Protein AF-A0A507DXI6-F1 (afdb_monomer_lite)

pLDDT: mean 90.63, std 10.25, range [34.53, 98.5]

Foldseek 3Di:
DQLLVVLLVLLVVLLVVCVVDPAFAADADPVVCPFKDKDDDPAKIWIDGPAETEIEGQVGAVLDQQHQFWFDFANFIARGNLLLQQQQLLLLLQVVLVSNLVSRQCRPQGSVNSNVSSVVRPNDDVVSCVVQSLLSLLVSLLRRCSRPVRNVSVLLSNPNYQYAHADLPAQEQGQNHHSPDPCNHPSVSRNHPNSSSVSSNLNNVVSVDNDRPDDSDDPVSVVSSSVSNPPSDND

Sequence (235 aa):
MSSKKELLELIQQFRTQVKSAALPEAFRVPATLGSNGFFSNTTGKLAYNNRVYCFTGPSSTRLDNWSSCTLRIGQSTFQSSEQVIFAACKAGLFQDEAALMEAVSTPEMSASQAKYLGRNVQNFVESVWKGNAGWMSDVAILIKCLQNVEVMEELVRTRGLMIGEASKRDLVWGIGVEASHAASLDPNKWRGKNWLGQSLVRVREFLLQEEAGLLITSEQNLDLFYSWFEGKQIQ

Radius of gyration: 17.6 Å; chains: 1; bounding box: 42×41×49 Å

Organism: NCBI:txid246404

Structure (mmCIF, N/CA/C/O backbone):
data_AF-A0A507DXI6-F1
#
_entry.id   AF-A0A507DXI6-F1
#
loop_
_atom_site.group_PDB
_atom_site.id
_atom_site.type_symbol
_atom_site.label_atom_id
_atom_site.label_alt_id
_atom_site.label_comp_id
_atom_site.label_asym_id
_atom_site.label_entity_id
_atom_site.label_seq_id
_atom_site.pdbx_PDB_ins_code
_atom_site.Cartn_x
_atom_site.Cartn_y
_atom_site.Cartn_z
_atom_site.occupancy
_atom_site.B_iso_or_equiv
_atom_site.auth_seq_id
_atom_site.auth_comp_id
_atom_site.auth_asym_id
_atom_site.auth_atom_id
_atom_site.pdbx_PDB_model_num
ATOM 1 N N . MET A 1 1 ? -10.911 21.708 11.236 1.00 50.19 1 MET A N 1
ATOM 2 C CA . MET A 1 1 ? -11.328 21.250 9.891 1.00 50.19 1 MET A CA 1
ATOM 3 C C . MET A 1 1 ? -11.516 19.747 9.967 1.00 50.19 1 MET A C 1
ATOM 5 O O . MET A 1 1 ? -10.705 19.127 10.638 1.00 50.19 1 MET A O 1
ATOM 9 N N . SER A 1 2 ? -12.567 19.174 9.365 1.00 68.62 2 SER A N 1
ATOM 10 C CA . SER A 1 2 ? -12.652 17.705 9.255 1.00 68.62 2 SER A CA 1
ATOM 11 C C . SER A 1 2 ? -11.488 17.209 8.398 1.00 68.62 2 SER A C 1
ATOM 13 O O . SER A 1 2 ? -11.130 17.853 7.408 1.00 68.62 2 SER A O 1
ATOM 15 N N . SER A 1 3 ? -10.900 16.081 8.777 1.00 70.94 3 SER A N 1
ATOM 16 C CA . SER A 1 3 ? -9.739 15.478 8.114 1.00 70.94 3 SER A CA 1
ATOM 17 C C . SER A 1 3 ? -10.008 15.096 6.655 1.00 70.94 3 SER A C 1
ATOM 19 O O . SER A 1 3 ? -9.087 15.079 5.842 1.00 70.94 3 SER A O 1
ATOM 21 N N . LYS A 1 4 ? -11.281 14.903 6.278 1.00 79.06 4 LYS A N 1
ATOM 22 C CA . LYS A 1 4 ? -11.699 14.766 4.874 1.00 79.06 4 LYS A CA 1
ATOM 23 C C . LYS A 1 4 ? -11.387 16.018 4.054 1.00 79.06 4 LYS A C 1
ATOM 25 O O . LYS A 1 4 ? -10.906 15.915 2.929 1.00 79.06 4 LYS A O 1
ATOM 30 N N . LYS A 1 5 ? -11.643 17.206 4.612 1.00 81.81 5 LYS A N 1
ATOM 31 C CA . LYS A 1 5 ? -11.382 18.481 3.928 1.00 81.81 5 LYS A CA 1
ATOM 32 C C . LYS A 1 5 ? -9.887 18.665 3.668 1.00 81.81 5 LYS A C 1
ATOM 34 O O . LYS A 1 5 ? -9.516 19.102 2.588 1.00 81.81 5 LYS A O 1
ATOM 39 N N . GLU A 1 6 ? -9.054 18.267 4.626 1.00 81.00 6 GLU A N 1
ATOM 40 C CA . GLU A 1 6 ? -7.595 18.320 4.505 1.00 81.00 6 GLU A CA 1
ATOM 41 C C . GLU A 1 6 ? -7.084 17.445 3.351 1.00 81.00 6 GLU A C 1
ATOM 43 O O . GLU A 1 6 ? -6.284 17.907 2.541 1.00 81.00 6 GLU A O 1
ATOM 48 N N . LEU A 1 7 ? -7.597 16.219 3.194 1.00 84.94 7 LEU A N 1
ATOM 49 C CA . LEU A 1 7 ? -7.240 15.376 2.047 1.00 84.94 7 LEU A CA 1
ATOM 50 C C . LEU A 1 7 ? -7.657 16.002 0.712 1.00 84.94 7 LEU A C 1
ATOM 52 O O . LEU A 1 7 ? -6.876 15.984 -0.237 1.00 84.94 7 LEU A O 1
ATOM 56 N N . LEU A 1 8 ? -8.862 16.570 0.626 1.00 84.69 8 LEU A N 1
ATOM 57 C CA . LEU A 1 8 ? -9.323 17.241 -0.594 1.00 84.69 8 LEU A CA 1
ATOM 58 C C . LEU A 1 8 ? -8.460 18.464 -0.935 1.00 84.69 8 LEU A C 1
ATOM 60 O O . LEU A 1 8 ? -8.124 18.672 -2.102 1.00 84.69 8 LEU A O 1
ATOM 64 N N . GLU A 1 9 ? -8.054 19.236 0.074 1.00 85.56 9 GLU A N 1
ATOM 65 C CA . GLU A 1 9 ? -7.128 20.358 -0.085 1.00 85.56 9 GLU A CA 1
ATOM 66 C C . GLU A 1 9 ? -5.747 19.881 -0.564 1.00 85.56 9 GLU A C 1
ATOM 68 O O . GLU A 1 9 ? -5.218 20.445 -1.522 1.00 85.56 9 GLU A O 1
ATOM 73 N N . LEU A 1 10 ? -5.198 18.802 0.010 1.00 84.75 10 LEU A N 1
ATOM 74 C CA . LEU A 1 10 ? -3.937 18.197 -0.441 1.00 84.75 10 LEU A CA 1
ATOM 75 C C . LEU A 1 10 ? -4.015 17.713 -1.897 1.00 84.75 10 LEU A C 1
ATOM 77 O O . LEU A 1 10 ? -3.102 17.967 -2.683 1.00 84.75 10 LEU A O 1
ATOM 81 N N . ILE A 1 11 ? -5.119 17.067 -2.292 1.00 86.06 11 ILE A N 1
ATOM 82 C CA . ILE A 1 11 ? -5.353 16.646 -3.684 1.00 86.06 11 ILE A CA 1
ATOM 83 C C . ILE A 1 11 ? -5.365 17.866 -4.615 1.00 86.06 11 ILE A C 1
ATOM 85 O O . ILE A 1 11 ? -4.753 17.841 -5.686 1.00 86.06 11 ILE A O 1
ATOM 89 N N . GLN A 1 12 ? -6.046 18.947 -4.227 1.00 83.00 12 GLN A N 1
ATOM 90 C CA . GLN A 1 12 ? -6.132 20.162 -5.036 1.00 83.00 12 GLN A CA 1
ATOM 91 C C . GLN A 1 12 ? -4.778 20.878 -5.158 1.00 83.00 12 GLN A C 1
ATOM 93 O O . GLN A 1 12 ? -4.410 21.314 -6.255 1.00 83.00 12 GLN A O 1
ATOM 98 N N . GLN A 1 13 ? -4.022 20.973 -4.061 1.00 82.38 13 GLN A N 1
ATOM 99 C CA . GLN A 1 13 ? -2.667 21.532 -4.047 1.00 82.38 13 GLN A CA 1
ATOM 100 C C . GLN A 1 13 ? -1.746 20.743 -4.978 1.00 82.38 13 GLN A C 1
ATOM 102 O O . GLN A 1 13 ? -1.102 21.328 -5.850 1.00 82.38 13 GLN A O 1
ATOM 107 N N . PHE A 1 14 ? -1.767 19.414 -4.870 1.00 80.56 14 PHE A N 1
ATOM 108 C CA . PHE A 1 14 ? -0.992 18.532 -5.733 1.00 80.56 14 PHE A CA 1
ATOM 109 C C . PHE A 1 14 ? -1.336 18.718 -7.216 1.00 80.56 14 PHE A C 1
ATOM 111 O O . PHE A 1 14 ? -0.450 18.920 -8.046 1.00 80.56 14 PHE A O 1
ATOM 118 N N . ARG A 1 15 ? -2.625 18.728 -7.570 1.00 78.81 15 ARG A N 1
ATOM 119 C CA . ARG A 1 15 ? -3.053 18.940 -8.964 1.00 78.81 15 ARG A CA 1
ATOM 120 C C . ARG A 1 15 ? -2.619 20.294 -9.510 1.00 78.81 15 ARG A C 1
ATOM 122 O O . ARG A 1 15 ? -2.257 20.395 -10.678 1.00 78.81 15 ARG A O 1
ATOM 129 N N . THR A 1 16 ? -2.637 21.329 -8.674 1.00 79.44 16 THR A N 1
ATOM 130 C CA . THR A 1 16 ? -2.141 22.659 -9.053 1.00 79.44 16 THR A CA 1
ATOM 131 C C . THR A 1 16 ? -0.641 22.613 -9.339 1.00 79.44 16 THR A C 1
ATOM 133 O O . THR A 1 16 ? -0.200 23.116 -10.371 1.00 79.44 16 THR A O 1
ATOM 136 N N . GLN A 1 17 ? 0.131 21.939 -8.482 1.00 76.50 17 GLN A N 1
ATOM 137 C CA . GLN A 1 17 ? 1.568 21.755 -8.666 1.00 76.50 17 GLN A CA 1
ATOM 138 C C . GLN A 1 17 ? 1.879 21.015 -9.974 1.00 76.50 17 GLN A C 1
ATOM 140 O O . GLN A 1 17 ? 2.664 21.518 -10.776 1.00 76.50 17 GLN A O 1
ATOM 145 N N . VAL A 1 18 ? 1.219 19.883 -10.239 1.00 70.12 18 VAL A N 1
ATOM 146 C CA . VAL A 1 18 ? 1.427 19.083 -11.461 1.00 70.12 18 VAL A CA 1
ATOM 147 C C . VAL A 1 18 ? 1.021 19.829 -12.734 1.00 70.12 18 VAL A C 1
ATOM 149 O O . VAL A 1 18 ? 1.673 19.673 -13.758 1.00 70.12 18 VAL A O 1
ATOM 152 N N . LYS A 1 19 ? -0.003 20.689 -12.697 1.00 72.12 19 LYS A N 1
ATOM 153 C CA . LYS A 1 19 ? -0.345 21.539 -13.856 1.00 72.12 19 LYS A CA 1
ATOM 154 C C . LYS A 1 19 ? 0.731 22.582 -14.167 1.00 72.12 19 LYS A C 1
ATOM 156 O O . LYS A 1 19 ? 0.846 23.017 -15.308 1.00 72.12 19 LYS A O 1
ATOM 161 N N . SER A 1 20 ? 1.498 22.995 -13.160 1.00 70.88 20 SER A N 1
ATOM 162 C CA . SER A 1 20 ? 2.538 24.023 -13.289 1.00 70.88 20 SER A CA 1
ATOM 163 C C . SER A 1 20 ? 3.955 23.470 -13.493 1.00 70.88 20 SER A C 1
ATOM 165 O O . SER A 1 20 ? 4.845 24.222 -13.885 1.00 70.88 20 SER A O 1
ATOM 167 N N . ALA A 1 21 ? 4.175 22.175 -13.244 1.00 73.81 21 ALA A N 1
ATOM 168 C CA . ALA A 1 21 ? 5.483 21.527 -13.280 1.00 73.81 21 ALA A CA 1
ATOM 169 C C . ALA A 1 21 ? 5.466 20.278 -14.172 1.00 73.81 21 ALA A C 1
ATOM 171 O O . ALA A 1 21 ? 4.485 19.543 -14.221 1.00 73.81 21 ALA A O 1
ATOM 172 N N . ALA A 1 22 ? 6.572 19.999 -14.865 1.00 79.25 22 ALA A N 1
ATOM 173 C CA . ALA A 1 22 ? 6.689 18.764 -15.633 1.00 79.25 22 ALA A CA 1
ATOM 174 C C . ALA A 1 22 ? 6.620 17.543 -14.700 1.00 79.25 22 ALA A C 1
ATOM 176 O O . ALA A 1 22 ? 7.290 17.503 -13.667 1.00 79.25 22 ALA A O 1
ATOM 177 N N . LEU A 1 23 ? 5.836 16.530 -15.084 1.00 82.75 23 LEU A N 1
ATOM 178 C CA . LEU A 1 23 ? 5.821 15.243 -14.388 1.00 82.75 23 LEU A CA 1
ATOM 179 C C . LEU A 1 23 ? 7.234 14.632 -14.352 1.00 82.75 23 LEU A C 1
ATOM 181 O O . LEU A 1 23 ? 7.970 14.760 -15.339 1.00 82.75 23 LEU A O 1
ATOM 185 N N . PRO A 1 24 ? 7.590 13.881 -13.291 1.00 85.56 24 PRO A N 1
ATOM 186 C CA . PRO A 1 24 ? 8.833 13.120 -13.245 1.00 85.56 24 PRO A CA 1
ATOM 187 C C . PRO A 1 24 ? 9.031 12.259 -14.497 1.00 85.56 24 PRO A C 1
ATOM 189 O O . PRO A 1 24 ? 8.072 11.720 -15.065 1.00 85.56 24 PRO A O 1
ATOM 192 N N . GLU A 1 25 ? 10.275 12.074 -14.936 1.00 88.19 25 GLU A N 1
ATOM 193 C CA . GLU A 1 25 ? 10.555 11.207 -16.081 1.00 88.19 25 GLU A CA 1
ATOM 194 C C . GLU A 1 25 ? 10.118 9.764 -15.789 1.00 88.19 25 GLU A C 1
ATOM 196 O O . GLU A 1 25 ? 10.417 9.216 -14.724 1.00 88.19 25 GLU A O 1
ATOM 201 N N . ALA A 1 26 ? 9.401 9.144 -16.734 1.00 88.69 26 ALA A N 1
ATOM 202 C CA . ALA A 1 26 ? 8.973 7.757 -16.604 1.00 88.69 26 ALA A CA 1
ATOM 203 C C . ALA A 1 26 ? 10.184 6.859 -16.364 1.00 88.69 26 ALA A C 1
ATOM 205 O O . ALA A 1 26 ? 11.245 7.045 -16.962 1.00 88.69 26 ALA A O 1
ATOM 206 N N . PHE A 1 27 ? 10.003 5.852 -15.521 1.00 87.56 27 PHE A N 1
ATOM 207 C CA . PHE A 1 27 ? 10.984 4.807 -15.344 1.00 87.56 27 PHE A CA 1
ATOM 208 C C . PHE A 1 27 ? 11.260 4.132 -16.691 1.00 87.56 27 PHE A C 1
ATOM 210 O O . PHE A 1 27 ? 10.343 3.711 -17.398 1.00 87.56 27 PHE A O 1
ATOM 217 N N . ARG A 1 28 ? 12.542 4.017 -17.030 1.00 82.69 28 ARG A N 1
ATOM 218 C CA . ARG A 1 28 ? 13.029 3.290 -18.200 1.00 82.69 28 ARG A CA 1
ATOM 219 C C . ARG A 1 28 ? 14.101 2.317 -17.747 1.00 82.69 28 ARG A C 1
ATOM 221 O O . ARG A 1 28 ? 14.942 2.662 -16.917 1.00 82.69 28 ARG A O 1
ATOM 228 N N . VAL A 1 29 ? 14.086 1.116 -18.316 1.00 80.19 29 VAL A N 1
ATOM 229 C CA . VAL A 1 29 ? 15.170 0.153 -18.118 1.00 80.19 29 VAL A CA 1
ATOM 230 C C . VAL A 1 29 ? 16.450 0.761 -18.706 1.00 80.19 29 VAL A C 1
ATOM 232 O O . VAL A 1 29 ? 16.430 1.164 -19.873 1.00 80.19 29 VAL A O 1
ATOM 235 N N . PRO A 1 30 ? 17.553 0.862 -17.938 1.00 78.25 30 PRO A N 1
ATOM 236 C CA . PRO A 1 30 ? 18.830 1.306 -18.480 1.00 78.25 30 PRO A CA 1
ATOM 237 C C . PRO A 1 30 ? 19.216 0.473 -19.702 1.00 78.25 30 PRO A C 1
ATOM 239 O O . PRO A 1 30 ? 19.159 -0.755 -19.649 1.00 78.25 30 PRO A O 1
ATOM 242 N N . ALA A 1 31 ? 19.656 1.121 -20.785 1.00 77.75 31 ALA A N 1
ATOM 243 C CA . ALA A 1 31 ? 20.031 0.427 -22.022 1.00 77.75 31 ALA A CA 1
ATOM 244 C C . ALA A 1 31 ? 21.102 -0.661 -21.793 1.00 77.75 31 ALA A C 1
ATOM 246 O O . ALA A 1 31 ? 21.127 -1.672 -22.490 1.00 77.75 31 ALA A O 1
ATOM 247 N N . THR A 1 32 ? 21.944 -0.485 -20.770 1.00 76.44 32 THR A N 1
ATOM 248 C CA . THR A 1 32 ? 22.977 -1.436 -20.337 1.00 76.44 32 THR A CA 1
ATOM 249 C C . THR A 1 32 ? 22.431 -2.749 -19.770 1.00 76.44 32 THR A C 1
ATOM 251 O O . THR A 1 32 ? 23.162 -3.733 -19.738 1.00 76.44 32 THR A O 1
ATOM 254 N N . LEU A 1 33 ? 21.169 -2.787 -19.333 1.00 71.00 33 LEU A N 1
ATOM 255 C CA . LEU A 1 33 ? 20.511 -3.977 -18.781 1.00 71.00 33 LEU A CA 1
ATOM 256 C C . LEU A 1 33 ? 19.645 -4.714 -19.821 1.00 71.00 33 LEU A C 1
ATOM 258 O O . LEU A 1 33 ? 19.042 -5.740 -19.518 1.00 71.00 33 LEU A O 1
ATOM 262 N N . GLY A 1 34 ? 19.581 -4.232 -21.067 1.00 78.44 34 GLY A N 1
ATOM 263 C CA . GLY A 1 34 ? 18.736 -4.830 -22.101 1.00 78.44 34 GLY A CA 1
ATOM 264 C C . GLY A 1 34 ? 17.243 -4.659 -21.794 1.00 78.44 34 GLY A C 1
ATOM 265 O O . GLY A 1 34 ? 16.784 -3.550 -21.535 1.00 78.44 34 GLY A O 1
ATOM 266 N N . SER A 1 35 ? 16.458 -5.743 -21.863 1.00 78.06 35 SER A N 1
ATOM 267 C CA . SER A 1 35 ? 14.994 -5.689 -21.696 1.00 78.06 35 SER A CA 1
ATOM 268 C C . SER A 1 35 ? 14.505 -5.847 -20.253 1.00 78.06 35 SER A C 1
ATOM 270 O O . SER A 1 35 ? 13.367 -5.476 -19.969 1.00 78.06 35 SER A O 1
ATOM 272 N N . ASN A 1 36 ? 15.332 -6.401 -19.361 1.00 83.62 36 ASN A N 1
ATOM 273 C CA . ASN A 1 36 ? 14.983 -6.709 -17.974 1.00 83.62 36 ASN A CA 1
ATOM 274 C C . ASN A 1 36 ? 16.089 -6.201 -17.045 1.00 83.62 36 ASN A C 1
ATOM 276 O O . ASN A 1 36 ? 17.265 -6.380 -17.335 1.00 83.62 36 ASN A O 1
ATOM 280 N N . GLY A 1 37 ? 15.728 -5.661 -15.888 1.00 82.06 37 GLY A N 1
ATOM 281 C CA . GLY A 1 37 ? 16.672 -5.357 -14.821 1.00 82.06 37 GLY A CA 1
ATOM 282 C C . GLY A 1 37 ? 16.270 -6.006 -13.506 1.00 82.06 37 GLY A C 1
ATOM 283 O O . GLY A 1 37 ? 15.100 -6.294 -13.250 1.00 82.06 37 GLY A O 1
ATOM 284 N N . PHE A 1 38 ? 17.272 -6.248 -12.671 1.00 85.56 38 PHE A N 1
ATOM 285 C CA . PHE A 1 38 ? 17.107 -6.760 -11.322 1.00 85.56 38 PHE A CA 1
ATOM 286 C C . PHE A 1 38 ? 18.126 -6.078 -10.412 1.00 85.56 38 PHE A C 1
ATOM 288 O O . PHE A 1 38 ? 19.304 -5.981 -10.751 1.00 85.56 38 PHE A O 1
ATOM 295 N N . PHE A 1 39 ? 17.667 -5.613 -9.258 1.00 82.06 39 PHE A N 1
ATOM 296 C CA . PHE A 1 39 ? 18.488 -5.039 -8.206 1.00 82.06 39 PHE A CA 1
ATOM 297 C C . PHE A 1 39 ? 18.146 -5.732 -6.890 1.00 82.06 39 PHE A C 1
ATOM 299 O O . PHE A 1 39 ? 16.981 -5.965 -6.579 1.00 82.06 39 PHE A O 1
ATOM 306 N N . SER A 1 40 ? 19.158 -6.061 -6.098 1.00 82.81 40 SER A N 1
ATOM 307 C CA . SER A 1 40 ? 18.974 -6.642 -4.771 1.00 82.81 40 SER A CA 1
ATOM 308 C C . SER A 1 40 ? 19.936 -5.977 -3.810 1.00 82.81 40 SER A C 1
ATOM 310 O O . SER A 1 40 ? 21.109 -5.798 -4.126 1.00 82.81 40 SER A O 1
ATOM 312 N N . ASN A 1 41 ? 19.445 -5.686 -2.616 1.00 75.00 41 ASN A N 1
ATOM 313 C CA . ASN A 1 41 ? 20.269 -5.429 -1.445 1.00 75.00 41 ASN A CA 1
ATOM 314 C C . ASN A 1 41 ? 19.914 -6.468 -0.368 1.00 75.00 41 ASN A C 1
ATOM 316 O O . ASN A 1 41 ? 19.147 -7.403 -0.619 1.00 75.00 41 ASN A O 1
ATOM 320 N N . THR A 1 42 ? 20.502 -6.350 0.819 1.00 71.12 42 THR A N 1
ATOM 321 C CA . THR A 1 42 ? 20.328 -7.328 1.904 1.00 71.12 42 THR A CA 1
ATOM 322 C C . THR A 1 42 ? 18.888 -7.406 2.421 1.00 71.12 42 THR A C 1
ATOM 324 O O . THR A 1 42 ? 18.505 -8.404 3.024 1.00 71.12 42 THR A O 1
ATOM 327 N N . THR A 1 43 ? 18.085 -6.366 2.198 1.00 67.12 43 THR A N 1
ATOM 328 C CA . THR A 1 43 ? 16.783 -6.165 2.848 1.00 67.12 43 THR A CA 1
ATOM 329 C C . THR A 1 43 ? 15.624 -5.985 1.863 1.00 67.12 43 THR A C 1
ATOM 331 O O . THR A 1 43 ? 14.482 -5.799 2.283 1.00 67.12 43 THR A O 1
ATOM 334 N N . GLY A 1 44 ? 15.879 -6.078 0.557 1.00 81.62 44 GLY A N 1
ATOM 335 C CA . GLY A 1 44 ? 14.860 -5.932 -0.470 1.00 81.62 44 GLY A CA 1
ATOM 336 C C . GLY A 1 44 ? 15.357 -6.201 -1.890 1.00 81.62 44 GLY A C 1
ATOM 337 O O . GLY A 1 44 ? 16.556 -6.280 -2.169 1.00 81.62 44 GLY A O 1
ATOM 338 N N . LYS A 1 45 ? 14.398 -6.374 -2.801 1.00 90.19 45 LYS A N 1
ATOM 339 C CA . LYS A 1 45 ? 14.641 -6.691 -4.213 1.00 90.19 45 LYS A CA 1
ATOM 340 C C . LYS A 1 45 ? 13.743 -5.853 -5.116 1.00 90.19 45 LYS A C 1
ATOM 342 O O . LYS A 1 45 ? 12.570 -5.687 -4.810 1.00 90.19 45 LYS A O 1
ATOM 347 N N . LEU A 1 46 ? 14.277 -5.397 -6.243 1.00 92.50 46 LEU A N 1
ATOM 348 C CA . LEU A 1 46 ? 13.542 -4.790 -7.349 1.00 92.50 46 LEU A CA 1
ATOM 349 C C . LEU A 1 46 ? 13.771 -5.615 -8.614 1.00 92.50 46 LEU A C 1
ATOM 351 O O . LEU A 1 46 ? 14.901 -5.985 -8.921 1.00 92.50 46 LEU A O 1
ATOM 355 N N . ALA A 1 47 ? 12.716 -5.873 -9.372 1.00 93.19 47 ALA A N 1
ATOM 356 C CA . ALA A 1 47 ? 12.785 -6.485 -10.691 1.00 93.19 47 ALA A CA 1
ATOM 357 C C . ALA A 1 47 ? 11.923 -5.664 -11.642 1.00 93.19 47 ALA A C 1
ATOM 359 O O . ALA A 1 47 ? 10.808 -5.301 -11.288 1.00 93.19 47 ALA A O 1
ATOM 360 N N . TYR A 1 48 ? 12.396 -5.370 -12.847 1.00 93.94 48 TYR A N 1
ATOM 361 C CA . TYR A 1 48 ? 11.629 -4.544 -13.774 1.00 93.94 48 TYR A CA 1
ATOM 362 C C . TYR A 1 48 ? 11.901 -4.874 -15.240 1.00 93.94 48 TYR A C 1
ATOM 364 O O . TYR A 1 48 ? 12.963 -5.373 -15.604 1.00 93.94 48 TYR A O 1
ATOM 372 N N . ASN A 1 49 ? 10.935 -4.563 -16.097 1.00 92.25 49 ASN A N 1
ATOM 373 C CA . ASN A 1 49 ? 11.085 -4.491 -17.548 1.00 92.25 49 ASN A CA 1
ATOM 374 C C . ASN A 1 49 ? 10.234 -3.328 -18.092 1.00 92.25 49 ASN A C 1
ATOM 376 O O . ASN A 1 49 ? 9.672 -2.546 -17.329 1.00 92.25 49 ASN A O 1
ATOM 380 N N . ASN A 1 50 ? 10.083 -3.229 -19.414 1.00 89.31 50 ASN A N 1
ATOM 381 C CA . ASN A 1 50 ? 9.282 -2.172 -20.052 1.00 89.31 50 ASN A CA 1
ATOM 382 C C . ASN A 1 50 ? 7.755 -2.280 -19.821 1.00 89.31 50 ASN A C 1
ATOM 384 O O . ASN A 1 50 ? 7.001 -1.506 -20.404 1.00 89.31 50 ASN A O 1
ATOM 388 N N . ARG A 1 51 ? 7.279 -3.260 -19.043 1.00 92.62 51 ARG A N 1
ATOM 389 C CA . ARG A 1 51 ? 5.852 -3.509 -18.755 1.00 92.62 51 ARG A CA 1
ATOM 390 C C . ARG A 1 51 ? 5.544 -3.677 -17.267 1.00 92.62 51 ARG A C 1
ATOM 392 O O . ARG A 1 51 ? 4.395 -3.500 -16.874 1.00 92.62 51 ARG A O 1
ATOM 399 N N . VAL A 1 52 ? 6.527 -4.058 -16.457 1.00 95.62 52 VAL A N 1
ATOM 400 C CA . VAL A 1 52 ? 6.353 -4.485 -15.067 1.00 95.62 52 VAL A CA 1
ATOM 401 C C . VAL A 1 52 ? 7.424 -3.854 -14.186 1.00 95.62 52 VAL A C 1
ATOM 403 O O . VAL A 1 52 ? 8.602 -3.866 -14.536 1.00 95.62 52 VAL A O 1
ATOM 406 N N . TYR A 1 53 ? 7.008 -3.361 -13.023 1.00 96.00 53 TYR A N 1
ATOM 407 C CA . TYR A 1 53 ? 7.852 -2.918 -11.920 1.00 96.00 53 TYR A CA 1
ATOM 408 C C . TYR A 1 53 ? 7.488 -3.725 -10.667 1.00 96.00 53 TYR A C 1
ATOM 410 O O . TYR A 1 53 ? 6.407 -3.573 -10.103 1.00 96.00 53 TYR A O 1
ATOM 418 N N . CYS A 1 54 ? 8.378 -4.611 -10.240 1.00 95.62 54 CYS A N 1
ATOM 419 C CA . CYS A 1 54 ? 8.192 -5.488 -9.094 1.00 95.62 54 CYS A CA 1
ATOM 420 C C . CYS A 1 54 ? 9.149 -5.122 -7.965 1.00 95.62 54 CYS A C 1
ATOM 422 O O . CYS A 1 54 ? 10.327 -4.852 -8.202 1.00 95.62 54 CYS A O 1
ATOM 424 N N . PHE A 1 55 ? 8.661 -5.192 -6.734 1.00 95.50 55 PHE A N 1
ATOM 425 C CA . PHE A 1 55 ? 9.454 -4.933 -5.538 1.00 95.50 55 PHE A CA 1
ATOM 426 C C . PHE A 1 55 ? 9.181 -5.966 -4.448 1.00 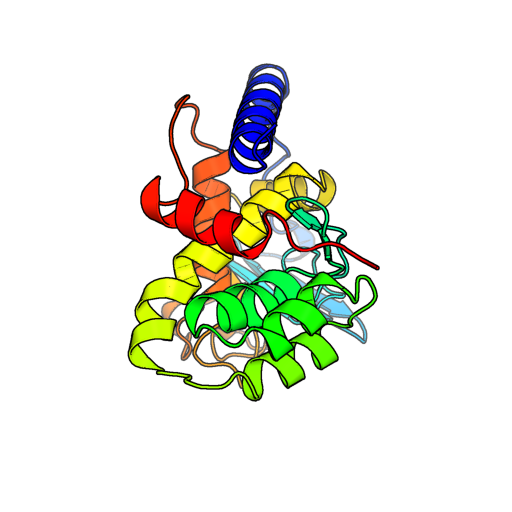95.50 55 PHE A C 1
ATOM 428 O O . PHE A 1 55 ? 8.162 -6.650 -4.468 1.00 95.50 55 PHE A O 1
ATOM 435 N N . THR A 1 56 ? 10.080 -6.107 -3.481 1.00 91.75 56 THR A N 1
ATOM 436 C CA . THR A 1 56 ? 9.835 -6.899 -2.271 1.00 91.75 56 THR A CA 1
ATOM 437 C C . THR A 1 56 ? 10.573 -6.282 -1.105 1.00 91.75 56 THR A C 1
ATOM 439 O O . THR A 1 56 ? 11.801 -6.159 -1.146 1.00 91.75 56 THR A O 1
ATOM 442 N N . GLY A 1 57 ? 9.829 -5.986 -0.046 1.00 88.25 57 GLY A N 1
ATOM 443 C CA . GLY A 1 57 ? 10.365 -5.522 1.218 1.00 88.25 57 GLY A CA 1
ATOM 444 C C . GLY A 1 57 ? 10.612 -4.009 1.250 1.00 88.25 57 GLY A C 1
ATOM 445 O O . GLY A 1 57 ? 10.966 -3.397 0.234 1.00 88.25 57 GLY A O 1
ATOM 446 N N . PRO A 1 58 ? 10.517 -3.405 2.445 1.00 88.94 58 PRO A N 1
ATOM 447 C CA . PRO A 1 58 ? 10.464 -1.954 2.626 1.00 88.94 58 PRO A CA 1
ATOM 448 C C . PRO A 1 58 ? 11.765 -1.209 2.307 1.00 88.94 58 PRO A C 1
ATOM 450 O O . PRO A 1 58 ? 11.770 0.011 2.192 1.00 88.94 58 PRO A O 1
ATOM 453 N N . SER A 1 59 ? 12.888 -1.917 2.168 1.00 87.06 59 SER A N 1
ATOM 454 C CA . SER A 1 59 ? 14.173 -1.315 1.787 1.00 87.06 59 SER A CA 1
ATOM 455 C C . SER A 1 59 ? 14.408 -1.254 0.280 1.00 87.06 59 SER A C 1
ATOM 457 O O . SER A 1 59 ? 15.422 -0.710 -0.152 1.00 87.06 59 SER A O 1
ATOM 459 N N . SER A 1 60 ? 13.529 -1.864 -0.518 1.00 86.06 60 SER A N 1
ATOM 460 C CA . SER A 1 60 ? 13.632 -1.832 -1.980 1.00 86.06 60 SER A CA 1
ATOM 461 C C . SER A 1 60 ? 12.929 -0.626 -2.594 1.00 86.06 60 SER A C 1
ATOM 463 O O . SER A 1 60 ? 13.340 -0.158 -3.647 1.00 86.06 60 SER A O 1
ATOM 465 N N . THR A 1 61 ? 11.888 -0.121 -1.934 1.00 92.25 61 THR A N 1
ATOM 466 C CA . THR A 1 61 ? 11.011 0.933 -2.442 1.00 92.25 61 THR A CA 1
ATOM 467 C C . THR A 1 61 ? 10.295 1.610 -1.280 1.00 92.25 61 THR A C 1
ATOM 469 O O . THR A 1 61 ? 10.084 0.992 -0.231 1.00 92.25 61 THR A O 1
ATOM 472 N N . ARG A 1 62 ? 9.845 2.854 -1.458 1.00 93.88 62 ARG A N 1
ATOM 473 C CA . ARG A 1 62 ? 8.897 3.456 -0.517 1.00 93.88 62 ARG A CA 1
ATOM 474 C C . ARG A 1 62 ? 7.449 3.074 -0.824 1.00 93.88 62 ARG A C 1
ATOM 476 O O . ARG A 1 62 ? 6.584 3.398 -0.020 1.00 93.88 62 ARG A O 1
ATOM 483 N N . LEU A 1 63 ? 7.161 2.379 -1.925 1.00 95.94 63 LEU A N 1
ATOM 484 C CA . LEU A 1 63 ? 5.806 1.956 -2.309 1.00 95.94 63 LEU A CA 1
ATOM 485 C C . LEU A 1 63 ? 5.267 0.782 -1.477 1.00 95.94 63 LEU A C 1
ATOM 487 O O . LEU A 1 63 ? 4.057 0.571 -1.431 1.00 95.94 63 LEU A O 1
ATOM 491 N N . ASP A 1 64 ? 6.139 0.040 -0.795 1.00 95.69 64 ASP A N 1
ATOM 492 C CA . ASP A 1 64 ? 5.744 -1.053 0.092 1.00 95.69 64 ASP A CA 1
ATOM 493 C C . ASP A 1 64 ? 4.976 -0.505 1.311 1.00 95.69 64 ASP A C 1
ATOM 495 O O . ASP A 1 64 ? 5.312 0.545 1.875 1.00 95.69 64 ASP A O 1
ATOM 499 N N . ASN A 1 65 ? 3.924 -1.210 1.733 1.00 95.25 65 ASN A N 1
ATOM 500 C CA . ASN A 1 65 ? 3.126 -0.822 2.896 1.00 95.25 65 ASN A CA 1
ATOM 501 C C . ASN A 1 65 ? 3.933 -0.837 4.195 1.00 95.25 65 ASN A C 1
ATOM 503 O O . ASN A 1 65 ? 3.582 -0.116 5.127 1.00 95.25 65 ASN A O 1
ATOM 507 N N . TRP A 1 66 ? 5.008 -1.624 4.248 1.00 95.38 66 TRP A N 1
ATOM 508 C CA . TRP A 1 66 ? 5.900 -1.730 5.398 1.00 95.38 66 TRP A CA 1
ATOM 509 C C . TRP A 1 66 ? 6.971 -0.638 5.432 1.00 95.38 66 TRP A C 1
ATOM 511 O O . TRP A 1 66 ? 7.690 -0.531 6.426 1.00 95.38 66 TRP A O 1
ATOM 521 N N . SER A 1 67 ? 7.123 0.155 4.365 1.00 94.69 67 SER A N 1
ATOM 522 C CA . SER A 1 67 ? 8.128 1.218 4.324 1.00 94.69 67 SER A CA 1
ATOM 523 C C . SER A 1 67 ? 7.789 2.307 5.330 1.00 94.69 67 SER A C 1
ATOM 525 O O . SER A 1 67 ? 6.654 2.789 5.366 1.00 94.69 67 SER A O 1
ATOM 527 N N . SER A 1 68 ? 8.792 2.710 6.117 1.00 93.94 68 SER A N 1
ATOM 528 C CA . SER A 1 68 ? 8.653 3.800 7.082 1.00 93.94 68 SER A CA 1
ATOM 529 C C . SER A 1 68 ? 8.412 5.111 6.338 1.00 93.94 68 SER A C 1
ATOM 531 O O . SER A 1 68 ? 9.278 5.600 5.608 1.00 93.94 68 SER A O 1
ATOM 533 N N . CYS A 1 69 ? 7.196 5.627 6.473 1.00 94.12 69 CYS A N 1
ATOM 534 C CA . CYS A 1 69 ? 6.724 6.888 5.921 1.00 94.12 69 CYS A CA 1
ATOM 535 C C . CYS A 1 69 ? 5.693 7.434 6.901 1.00 94.12 69 CYS A C 1
ATOM 537 O O . CYS A 1 69 ? 4.700 6.763 7.176 1.00 94.12 69 CYS A O 1
ATOM 539 N N . THR A 1 70 ? 5.917 8.638 7.415 1.00 95.38 70 THR A N 1
ATOM 540 C CA . THR A 1 70 ? 4.970 9.263 8.336 1.00 95.38 70 THR A CA 1
ATOM 541 C C . THR A 1 70 ? 3.662 9.559 7.604 1.00 95.38 70 THR A C 1
ATOM 543 O O . THR A 1 70 ? 3.673 10.206 6.554 1.00 95.38 70 THR A O 1
ATOM 546 N N . LEU A 1 71 ? 2.543 9.103 8.169 1.00 95.06 71 LEU A N 1
ATOM 547 C CA . LEU A 1 71 ? 1.196 9.495 7.758 1.00 95.06 71 LEU A CA 1
ATOM 548 C C . LEU A 1 71 ? 0.493 10.194 8.918 1.00 95.06 71 LEU A C 1
ATOM 550 O O . LEU A 1 71 ? 0.546 9.723 10.052 1.00 95.06 71 LEU A O 1
ATOM 554 N N . ARG A 1 72 ? -0.201 11.290 8.631 1.00 94.44 72 ARG A N 1
ATOM 555 C CA . ARG A 1 72 ? -1.074 11.997 9.573 1.00 94.44 72 ARG A CA 1
ATOM 556 C C . ARG A 1 72 ? -2.513 11.876 9.099 1.00 94.44 72 ARG A C 1
ATOM 558 O O . ARG A 1 72 ? -2.809 12.227 7.957 1.00 94.44 72 ARG A O 1
ATOM 565 N N . ILE A 1 73 ? -3.387 11.353 9.953 1.00 93.00 73 ILE A N 1
ATOM 566 C CA . ILE A 1 73 ? -4.811 11.155 9.656 1.00 93.00 73 ILE A CA 1
ATOM 567 C C . ILE A 1 73 ? -5.590 11.589 10.890 1.00 93.00 73 ILE A C 1
ATOM 569 O O . ILE A 1 73 ? -5.488 10.967 11.946 1.00 93.00 73 ILE A O 1
ATOM 573 N N . GLY A 1 74 ? -6.327 12.695 10.780 1.00 88.44 74 GLY A N 1
ATOM 574 C CA . GLY A 1 74 ? -6.878 13.338 11.969 1.00 88.44 74 GLY A CA 1
ATOM 575 C C . GLY A 1 74 ? -5.776 13.798 12.907 1.00 88.44 74 GLY A C 1
ATOM 576 O O . GLY A 1 74 ? -4.831 14.462 12.489 1.00 88.44 74 GLY A O 1
ATOM 577 N N . GLN A 1 75 ? -5.912 13.460 14.184 1.00 88.75 75 GLN A N 1
ATOM 578 C CA . GLN A 1 75 ? -4.909 13.783 15.202 1.00 88.75 75 GLN A CA 1
ATOM 579 C C . GLN A 1 75 ? -3.857 12.678 15.361 1.00 88.75 75 GLN A C 1
ATOM 581 O O . GLN A 1 75 ? -2.863 12.863 16.062 1.00 88.75 75 GLN A O 1
ATOM 586 N N . SER A 1 76 ? -4.050 11.543 14.692 1.00 93.19 76 SER A N 1
ATOM 587 C CA . SER A 1 76 ? -3.191 10.372 14.806 1.00 93.19 76 SER A CA 1
ATOM 588 C C . SER A 1 76 ? -2.037 10.434 13.812 1.00 93.19 76 SER A C 1
ATOM 590 O O . SER A 1 76 ? -2.171 10.908 12.679 1.00 93.19 76 SER A O 1
ATOM 592 N N . THR A 1 77 ? -0.883 9.936 14.246 1.00 95.94 77 THR A N 1
ATOM 593 C CA . THR A 1 77 ? 0.312 9.789 13.413 1.00 95.94 77 THR A CA 1
ATOM 594 C C . THR A 1 77 ? 0.663 8.311 13.317 1.00 95.94 77 THR A C 1
ATOM 596 O O . THR A 1 77 ? 0.629 7.612 14.320 1.00 95.94 77 THR A O 1
ATOM 599 N N . PHE A 1 78 ? 1.019 7.855 12.121 1.00 97.06 78 PHE A N 1
ATOM 600 C CA . PHE A 1 78 ? 1.377 6.472 11.811 1.00 97.06 78 PHE A CA 1
ATOM 601 C C . PHE A 1 78 ? 2.737 6.435 11.118 1.00 97.06 78 PHE A C 1
ATOM 603 O O . PHE A 1 78 ? 3.106 7.388 10.429 1.00 97.06 78 PHE A O 1
ATOM 610 N N . GLN A 1 79 ? 3.463 5.324 11.243 1.00 96.06 79 GLN A N 1
ATOM 611 C CA . GLN A 1 79 ? 4.788 5.158 10.621 1.00 96.06 79 GLN A CA 1
ATOM 612 C C . GLN A 1 79 ? 4.763 4.356 9.322 1.00 96.06 79 GLN A C 1
ATOM 614 O O . GLN A 1 79 ? 5.779 4.269 8.634 1.00 96.06 79 GLN A O 1
ATOM 619 N N . SER A 1 80 ? 3.635 3.733 8.985 1.00 97.69 80 SER A N 1
ATOM 620 C CA . SER A 1 80 ? 3.516 2.908 7.786 1.00 97.69 80 SER A CA 1
ATOM 621 C C . SER A 1 80 ? 2.067 2.784 7.321 1.00 97.69 80 SER A C 1
ATOM 623 O O . SER A 1 80 ? 1.129 2.877 8.116 1.00 97.69 80 SER A O 1
ATOM 625 N N . SER A 1 81 ? 1.872 2.506 6.030 1.00 97.56 81 SER A N 1
ATOM 626 C CA . SER A 1 81 ? 0.544 2.156 5.512 1.00 97.56 81 SER A CA 1
ATOM 627 C C . SER A 1 81 ? 0.044 0.829 6.088 1.00 97.56 81 SER A C 1
ATOM 629 O O . SER A 1 81 ? -1.163 0.655 6.206 1.00 97.56 81 SER A O 1
ATOM 631 N N . GLU A 1 82 ? 0.934 -0.088 6.497 1.00 97.56 82 GLU A N 1
ATOM 632 C CA . GLU A 1 82 ? 0.543 -1.326 7.187 1.00 97.56 82 GLU A CA 1
ATOM 633 C C . GLU A 1 82 ? -0.211 -1.020 8.494 1.00 97.56 82 GLU A C 1
ATOM 635 O O . GLU A 1 82 ? -1.261 -1.611 8.742 1.00 97.56 82 GLU A O 1
ATOM 640 N N . GLN A 1 83 ? 0.264 -0.052 9.287 1.00 98.31 83 GLN A N 1
ATOM 641 C CA . GLN A 1 83 ? -0.406 0.398 10.515 1.00 98.31 83 GLN A CA 1
ATOM 642 C C . GLN A 1 83 ? -1.784 1.003 10.235 1.00 98.31 83 GLN A C 1
ATOM 644 O O . GLN A 1 83 ? -2.757 0.660 10.906 1.00 98.31 83 GLN A O 1
ATOM 649 N N . VAL A 1 84 ? -1.894 1.840 9.202 1.00 98.19 84 VAL A N 1
ATOM 650 C CA . VAL A 1 84 ? -3.178 2.435 8.810 1.00 98.19 84 VAL A CA 1
ATOM 651 C C . VAL A 1 84 ? -4.154 1.360 8.330 1.00 98.19 84 VAL A C 1
ATOM 653 O O . VAL A 1 84 ? -5.265 1.278 8.840 1.00 98.19 84 VAL A O 1
ATOM 656 N N . ILE A 1 85 ? -3.759 0.522 7.369 1.00 97.44 85 ILE A N 1
ATOM 657 C CA . ILE A 1 85 ? -4.665 -0.407 6.679 1.00 97.44 85 ILE A CA 1
ATOM 658 C C . ILE A 1 85 ? -4.976 -1.625 7.551 1.00 97.44 85 ILE A C 1
ATOM 660 O O . ILE A 1 85 ? -6.140 -1.959 7.764 1.00 97.44 85 ILE A O 1
ATOM 664 N N . PHE A 1 86 ? -3.942 -2.326 8.023 1.00 97.12 86 PHE A N 1
ATOM 665 C CA . PHE A 1 86 ? -4.104 -3.644 8.635 1.00 97.12 86 PHE A CA 1
ATOM 666 C C . PHE A 1 86 ? -4.389 -3.591 10.128 1.00 97.12 86 PHE A C 1
ATOM 668 O O . PHE A 1 86 ? -4.981 -4.548 10.617 1.00 97.12 86 PHE A O 1
ATOM 675 N N . ALA A 1 87 ? -4.015 -2.516 10.825 1.00 97.56 87 ALA A N 1
ATOM 676 C CA . ALA A 1 87 ? -4.379 -2.321 12.223 1.00 97.56 87 ALA A CA 1
ATOM 677 C C . ALA A 1 87 ? -5.581 -1.377 12.348 1.00 97.56 87 ALA A C 1
ATOM 679 O O . ALA A 1 87 ? -6.687 -1.853 12.584 1.00 97.56 87 ALA A O 1
ATOM 680 N N . ALA A 1 88 ? -5.404 -0.073 12.113 1.00 98.12 88 ALA A N 1
ATOM 681 C CA . ALA A 1 88 ? -6.429 0.923 12.431 1.00 98.12 88 ALA A CA 1
ATOM 682 C C . ALA A 1 88 ? -7.720 0.754 11.609 1.00 98.12 88 ALA A C 1
ATOM 684 O O . ALA A 1 88 ? -8.789 0.547 12.175 1.00 98.12 88 ALA A O 1
ATOM 685 N N . CYS A 1 89 ? -7.640 0.765 10.276 1.00 98.06 89 CYS A N 1
ATOM 686 C CA . CYS A 1 89 ? -8.823 0.643 9.416 1.00 98.06 89 CYS A CA 1
ATOM 687 C C . CYS A 1 89 ? -9.525 -0.704 9.597 1.00 98.06 89 CYS A C 1
ATOM 689 O O . CYS A 1 89 ? -10.750 -0.785 9.600 1.00 98.06 89 CYS A O 1
ATOM 691 N N . LYS A 1 90 ? -8.748 -1.778 9.768 1.00 98.50 90 LYS A N 1
ATOM 692 C CA . LYS A 1 90 ? -9.297 -3.105 10.030 1.00 98.50 90 LYS A CA 1
ATOM 693 C C . LYS A 1 90 ? -10.039 -3.152 11.366 1.00 98.50 90 LYS A C 1
ATOM 695 O O . LYS A 1 90 ? -11.158 -3.651 11.400 1.00 98.50 90 LYS A O 1
ATOM 700 N N . ALA A 1 91 ? -9.444 -2.624 12.432 1.00 98.50 91 ALA A N 1
ATOM 701 C CA . ALA A 1 91 ? -10.077 -2.541 13.742 1.00 98.50 91 ALA A CA 1
ATOM 702 C C . ALA A 1 91 ? -11.347 -1.676 13.704 1.00 98.50 91 ALA A C 1
ATOM 704 O O . ALA A 1 91 ? -12.392 -2.113 14.179 1.00 98.50 91 ALA A O 1
ATOM 705 N N . GLY A 1 92 ? -11.297 -0.516 13.040 1.00 98.00 92 GLY A N 1
ATOM 706 C CA . GLY A 1 92 ? -12.461 0.349 12.833 1.00 98.00 92 GLY A CA 1
ATOM 707 C C . GLY A 1 92 ? -13.591 -0.334 12.057 1.00 98.00 92 GLY A C 1
ATOM 708 O O . GLY A 1 92 ? -14.748 -0.273 12.468 1.00 98.00 92 GLY A O 1
ATOM 709 N N . LEU A 1 93 ? -13.269 -1.060 10.980 1.00 98.38 93 LEU A N 1
ATOM 710 C CA . LEU A 1 93 ? -14.258 -1.793 10.181 1.00 98.38 93 LEU A CA 1
ATOM 711 C C . LEU A 1 93 ? -14.987 -2.879 10.987 1.00 98.38 93 LEU A C 1
ATOM 713 O O . LEU A 1 93 ? -16.175 -3.111 10.764 1.00 98.38 93 LEU A O 1
ATOM 717 N N . PHE A 1 94 ? -14.286 -3.545 11.907 1.00 98.44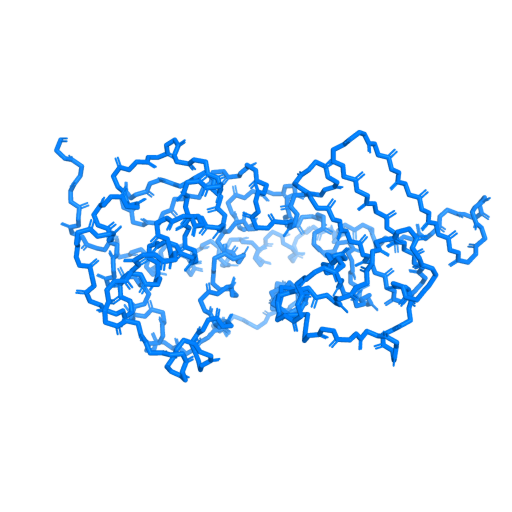 94 PHE A N 1
ATOM 718 C CA . PHE A 1 94 ? -14.842 -4.617 12.740 1.00 98.44 94 PHE A CA 1
ATOM 719 C C . PHE A 1 94 ? -15.243 -4.165 14.152 1.00 98.44 94 PHE A C 1
ATOM 721 O O . PHE A 1 94 ? -15.577 -5.003 14.991 1.00 98.44 94 PHE A O 1
ATOM 728 N N . GLN A 1 95 ? -15.270 -2.849 14.392 1.00 97.44 95 GLN A N 1
ATOM 729 C CA . GLN A 1 95 ? -15.673 -2.235 15.663 1.00 97.44 95 GLN A CA 1
ATOM 730 C C . GLN A 1 95 ? -14.868 -2.766 16.866 1.00 97.44 95 GLN A C 1
ATOM 732 O O . GLN A 1 95 ? -15.382 -2.892 17.976 1.00 97.44 95 GLN A O 1
ATOM 737 N N . ASP A 1 96 ? -13.594 -3.097 16.643 1.00 98.19 96 ASP A N 1
ATOM 738 C CA . ASP A 1 96 ? -12.647 -3.452 17.697 1.00 98.19 96 ASP A CA 1
ATOM 739 C C . ASP A 1 96 ? -11.993 -2.175 18.235 1.00 98.19 96 ASP A C 1
ATOM 741 O O . ASP A 1 96 ? -10.925 -1.748 17.795 1.00 98.19 96 ASP A O 1
ATOM 745 N N . GLU A 1 97 ? -12.684 -1.528 19.170 1.00 96.31 97 GLU A N 1
ATOM 746 C CA . GLU A 1 97 ? -12.264 -0.245 19.742 1.00 96.31 97 GLU A CA 1
ATOM 747 C C . GLU A 1 97 ? -10.917 -0.319 20.469 1.00 96.31 97 GLU A C 1
ATOM 749 O O . GLU A 1 97 ? -10.158 0.648 20.447 1.00 96.31 97 GLU A O 1
ATOM 754 N N . ALA A 1 98 ? -10.593 -1.462 21.081 1.00 97.12 98 ALA A N 1
ATOM 755 C CA . ALA A 1 98 ? -9.325 -1.644 21.779 1.00 97.12 98 ALA A CA 1
ATOM 756 C C . ALA A 1 98 ? -8.157 -1.687 20.784 1.00 97.12 98 ALA A C 1
ATOM 758 O O . ALA A 1 98 ? -7.195 -0.932 20.935 1.00 97.12 98 ALA A O 1
ATOM 759 N N . ALA A 1 99 ? -8.270 -2.503 19.729 1.00 98.06 99 ALA A N 1
ATOM 760 C CA . ALA A 1 99 ? -7.246 -2.568 18.689 1.00 98.06 99 ALA A CA 1
ATOM 761 C C . ALA A 1 99 ? -7.143 -1.257 17.895 1.00 98.06 99 ALA A C 1
ATOM 763 O O . ALA A 1 99 ? -6.046 -0.850 17.513 1.00 98.06 99 ALA A O 1
ATOM 764 N N . LEU A 1 100 ? -8.268 -0.571 17.661 1.00 97.69 100 LEU A N 1
ATOM 765 C CA . LEU A 1 100 ? -8.262 0.741 17.021 1.00 97.69 100 LEU A CA 1
ATOM 766 C C . LEU A 1 100 ? -7.504 1.749 17.889 1.00 97.69 100 LEU A C 1
ATOM 768 O O . LEU A 1 100 ? -6.615 2.423 17.376 1.00 97.69 100 LEU A O 1
ATOM 772 N N . MET A 1 101 ? -7.804 1.813 19.191 1.00 96.75 101 MET A N 1
ATOM 773 C CA . MET A 1 101 ? -7.134 2.711 20.136 1.00 96.75 101 MET A CA 1
ATOM 774 C C . MET A 1 101 ? -5.625 2.447 20.210 1.00 96.75 101 MET A C 1
ATOM 776 O O . MET A 1 101 ? -4.841 3.390 20.145 1.00 96.75 101 MET A O 1
ATOM 780 N N . GLU A 1 102 ? -5.207 1.182 20.276 1.00 97.62 102 GLU A N 1
ATOM 781 C CA . GLU A 1 102 ? -3.788 0.808 20.234 1.00 97.62 102 GLU A CA 1
ATOM 782 C C . GLU A 1 102 ? -3.127 1.269 18.925 1.00 97.62 102 GLU A C 1
ATOM 784 O O . GLU A 1 102 ? -2.071 1.898 18.934 1.00 97.62 102 GLU A O 1
ATOM 789 N N . ALA A 1 103 ? -3.774 1.032 17.781 1.00 97.38 103 ALA A N 1
ATOM 790 C CA . ALA A 1 103 ? -3.223 1.413 16.486 1.00 97.38 103 ALA A CA 1
ATOM 791 C C . ALA A 1 103 ? -3.058 2.933 16.319 1.00 97.38 103 ALA A C 1
ATOM 793 O O . ALA A 1 103 ? -2.081 3.358 15.699 1.00 97.38 103 ALA A O 1
ATOM 794 N N . VAL A 1 104 ? -3.993 3.744 16.832 1.00 96.31 104 VAL A N 1
ATOM 795 C CA . VAL A 1 104 ? -3.980 5.213 16.672 1.00 96.31 104 VAL A CA 1
ATOM 796 C C . VAL A 1 104 ? -3.128 5.946 17.710 1.00 96.31 104 VAL A C 1
ATOM 798 O O . VAL A 1 104 ? -2.668 7.053 17.426 1.00 96.31 104 VAL A O 1
ATOM 801 N N . SER A 1 105 ? -2.912 5.346 18.885 1.00 96.12 105 SER A N 1
ATOM 802 C CA . SER A 1 105 ? -2.169 5.947 20.004 1.00 96.12 105 SER A CA 1
ATOM 803 C C . SER A 1 105 ? -0.714 5.483 20.104 1.00 96.12 105 SER A C 1
ATOM 805 O O . SER A 1 105 ? -0.006 5.903 21.016 1.00 96.12 105 SER A O 1
ATOM 807 N N . THR A 1 106 ? -0.235 4.653 19.174 1.00 96.75 106 THR A N 1
ATOM 808 C CA . THR A 1 106 ? 1.166 4.197 19.120 1.00 96.75 106 THR A CA 1
ATOM 809 C C . THR A 1 106 ? 1.827 4.648 17.815 1.00 96.75 106 THR A C 1
ATOM 811 O O . THR A 1 106 ? 1.940 3.858 16.871 1.00 96.75 106 THR A O 1
ATOM 814 N N . PRO A 1 107 ? 2.264 5.917 17.707 1.00 95.00 107 PRO A N 1
ATOM 815 C CA . PRO A 1 107 ? 2.881 6.428 16.490 1.00 95.00 107 PRO A CA 1
ATOM 816 C C . PRO A 1 107 ? 4.062 5.586 16.018 1.00 95.00 107 PRO A C 1
ATOM 818 O O . PRO A 1 107 ? 4.185 5.330 14.833 1.00 95.00 107 PRO A O 1
ATOM 821 N N . GLU A 1 108 ? 4.901 5.104 16.925 1.00 95.56 108 GLU A N 1
ATOM 822 C CA . GLU A 1 108 ? 6.112 4.321 16.669 1.00 95.56 108 GLU A CA 1
ATOM 823 C C . GLU A 1 108 ? 5.877 2.835 16.339 1.00 95.56 108 GLU A C 1
ATOM 825 O O . GLU A 1 108 ? 6.841 2.074 16.224 1.00 95.56 108 GLU A O 1
ATOM 830 N N . MET A 1 109 ? 4.622 2.401 16.170 1.00 97.19 109 MET A N 1
ATOM 831 C CA . MET A 1 109 ? 4.294 1.003 15.886 1.00 97.19 109 MET A CA 1
ATOM 832 C C . MET A 1 109 ? 4.956 0.534 14.582 1.00 97.19 109 MET A C 1
ATOM 834 O O . MET A 1 109 ? 4.682 1.028 13.485 1.00 97.19 109 MET A O 1
ATOM 838 N N . SER A 1 110 ? 5.812 -0.481 14.688 1.00 96.94 110 SER A N 1
ATOM 839 C CA . SER A 1 110 ? 6.443 -1.093 13.518 1.00 96.94 110 SER A CA 1
ATOM 840 C C . SER A 1 110 ? 5.420 -1.827 12.643 1.00 96.94 110 SER A C 1
ATOM 842 O O . SER A 1 110 ? 4.401 -2.325 13.123 1.00 96.94 110 SER A O 1
ATOM 844 N N . ALA A 1 111 ? 5.716 -1.981 11.349 1.00 96.19 111 ALA A N 1
ATOM 845 C CA . ALA A 1 111 ? 4.837 -2.703 10.424 1.00 96.19 111 ALA A CA 1
ATOM 846 C C . ALA A 1 111 ? 4.565 -4.160 10.861 1.00 96.19 111 ALA A C 1
ATOM 848 O O . ALA A 1 111 ? 3.471 -4.684 10.655 1.00 96.19 111 ALA A O 1
ATOM 849 N N . SER A 1 112 ? 5.526 -4.819 11.519 1.00 96.56 112 SER A N 1
ATOM 850 C CA . SER A 1 112 ? 5.329 -6.168 12.062 1.00 96.56 112 SER A CA 1
ATOM 851 C C . SER A 1 112 ? 4.362 -6.183 13.252 1.00 96.56 112 SER A C 1
ATOM 853 O O . SER A 1 112 ? 3.505 -7.067 13.306 1.00 96.56 112 SER A O 1
ATOM 855 N N . GLN A 1 113 ? 4.452 -5.206 14.164 1.00 98.19 113 GLN A N 1
ATOM 856 C CA . GLN A 1 113 ? 3.494 -5.027 15.264 1.00 98.19 113 GLN A CA 1
ATOM 857 C C . GLN A 1 113 ? 2.097 -4.704 14.731 1.00 98.19 113 GLN A C 1
ATOM 859 O O . GLN A 1 113 ? 1.140 -5.372 15.107 1.00 98.19 113 GLN A O 1
ATOM 864 N N . ALA A 1 114 ? 1.988 -3.778 13.775 1.00 98.00 114 ALA A N 1
ATOM 865 C CA . ALA A 1 114 ? 0.730 -3.454 13.106 1.00 98.00 114 ALA A CA 1
ATOM 866 C C . ALA A 1 114 ? 0.076 -4.686 12.473 1.00 98.00 114 ALA A C 1
ATOM 868 O O . ALA A 1 114 ? -1.115 -4.940 12.647 1.00 98.00 114 ALA A O 1
ATOM 869 N N . LYS A 1 115 ? 0.864 -5.503 11.770 1.00 96.19 115 LYS A N 1
ATOM 870 C CA . LYS A 1 115 ? 0.360 -6.740 11.176 1.00 96.19 115 LYS A CA 1
ATOM 871 C C . LYS A 1 115 ? -0.063 -7.764 12.220 1.00 96.19 115 LYS A C 1
ATOM 873 O O . LYS A 1 115 ? -1.026 -8.497 11.993 1.00 96.19 115 LYS A O 1
ATOM 878 N N . TYR A 1 116 ? 0.659 -7.850 13.336 1.00 98.12 116 TYR A N 1
ATOM 879 C CA . TYR A 1 116 ? 0.285 -8.710 14.452 1.00 98.12 116 TYR A CA 1
ATOM 880 C C . TYR A 1 116 ? -1.044 -8.262 15.065 1.00 98.12 116 TYR A C 1
ATOM 882 O O . TYR A 1 116 ? -1.961 -9.076 15.155 1.00 98.12 116 TYR A O 1
ATOM 890 N N . LEU A 1 117 ? -1.191 -6.977 15.389 1.00 98.50 117 LEU A N 1
ATOM 891 C CA . LEU A 1 117 ? -2.437 -6.401 15.892 1.00 98.50 117 LEU A CA 1
ATOM 892 C C . LEU A 1 117 ? -3.592 -6.662 14.914 1.00 98.50 117 LEU A C 1
ATOM 894 O O . LEU A 1 117 ? -4.607 -7.249 15.276 1.00 98.50 117 LEU A O 1
ATOM 898 N N . GLY A 1 118 ? -3.371 -6.388 13.628 1.00 97.69 118 GLY A N 1
ATOM 899 C CA . GLY A 1 118 ? -4.328 -6.644 12.555 1.00 97.69 118 GLY A CA 1
ATOM 900 C C . GLY A 1 118 ? -4.775 -8.100 12.402 1.00 97.69 118 GLY A C 1
ATOM 901 O O . GLY A 1 118 ? -5.883 -8.371 11.931 1.00 97.69 118 GLY A O 1
ATOM 902 N N . ARG A 1 119 ? -3.941 -9.075 12.776 1.00 97.31 119 ARG A N 1
ATOM 903 C CA . ARG A 1 119 ? -4.319 -10.501 12.781 1.00 97.31 119 ARG A CA 1
ATOM 904 C C . ARG A 1 119 ? -5.211 -10.878 13.960 1.00 97.31 119 ARG A C 1
ATOM 906 O O . ARG A 1 119 ? -5.913 -11.876 13.846 1.00 97.31 119 ARG A O 1
ATOM 913 N N . ASN A 1 120 ? -5.185 -10.094 15.034 1.00 98.19 120 ASN A N 1
ATOM 914 C CA . ASN A 1 120 ? -5.909 -10.349 16.278 1.00 98.19 120 ASN A CA 1
ATOM 915 C C . ASN A 1 120 ? -7.144 -9.449 16.464 1.00 98.19 120 ASN A C 1
ATOM 917 O O . ASN A 1 120 ? -7.783 -9.519 17.512 1.00 98.19 120 ASN A O 1
ATOM 921 N N . VAL A 1 121 ? -7.493 -8.641 15.454 1.00 98.50 121 VAL A N 1
ATOM 922 C CA . VAL A 1 121 ? -8.725 -7.836 15.437 1.00 98.50 121 VAL A CA 1
ATOM 923 C C . VAL A 1 121 ? -9.949 -8.729 15.655 1.00 98.50 121 VAL A C 1
ATOM 925 O O . VAL A 1 121 ? -10.145 -9.723 14.946 1.00 98.50 121 VAL A O 1
ATOM 928 N N . GLN A 1 122 ? -10.772 -8.353 16.629 1.00 98.19 122 GLN A N 1
ATOM 929 C CA . GLN A 1 122 ? -12.011 -9.031 16.992 1.00 98.19 122 GLN A CA 1
ATOM 930 C C . GLN A 1 122 ? -13.094 -8.852 15.921 1.00 98.19 122 GLN A C 1
ATOM 932 O O . GLN A 1 122 ? -13.010 -7.979 15.062 1.00 98.19 122 GLN A O 1
ATOM 937 N N . ASN A 1 123 ? -14.118 -9.712 15.956 1.00 97.50 123 ASN A N 1
ATOM 938 C CA . ASN A 1 123 ? -15.266 -9.690 15.032 1.00 97.50 123 ASN A CA 1
ATOM 939 C C . ASN A 1 123 ? -14.897 -9.771 13.539 1.00 97.50 123 ASN A C 1
ATOM 941 O O . ASN A 1 123 ? -15.698 -9.417 12.673 1.00 97.50 123 ASN A O 1
ATOM 945 N N . PHE A 1 124 ? -13.690 -10.244 13.220 1.00 98.19 124 PHE A N 1
ATOM 946 C CA . PHE A 1 124 ? -13.205 -10.313 11.851 1.00 98.19 124 PHE A CA 1
ATOM 947 C C . PHE A 1 124 ? -14.062 -11.246 10.987 1.00 98.19 124 PHE A C 1
ATOM 949 O O . PHE A 1 124 ? -14.199 -12.439 11.263 1.00 98.19 124 PHE A O 1
ATOM 956 N N . VAL A 1 125 ? -14.553 -10.711 9.870 1.00 98.25 125 VAL A N 1
ATOM 957 C CA . VAL A 1 125 ? -15.257 -11.469 8.831 1.00 98.25 125 VAL A CA 1
ATOM 958 C C . VAL A 1 125 ? -14.519 -11.307 7.507 1.00 98.25 125 VAL A C 1
ATOM 960 O O . VAL A 1 125 ? -14.445 -10.217 6.938 1.00 98.25 125 VAL A O 1
ATOM 963 N N . GLU A 1 126 ? -13.983 -12.410 6.981 1.00 96.62 126 GLU A N 1
ATOM 964 C CA . GLU A 1 126 ? -13.119 -12.386 5.797 1.00 96.62 126 GLU A CA 1
ATOM 965 C C . GLU A 1 126 ? -13.817 -11.808 4.556 1.00 96.62 126 GLU A C 1
ATOM 967 O O . GLU A 1 126 ? -13.210 -11.037 3.815 1.00 96.62 126 GLU A O 1
ATOM 972 N N . SER A 1 127 ? -15.090 -12.138 4.325 1.00 97.56 127 SER A N 1
ATOM 973 C CA . SER A 1 127 ? -15.851 -11.623 3.177 1.00 97.56 127 SER A CA 1
ATOM 974 C C . SER A 1 127 ? -16.040 -10.105 3.241 1.00 97.56 127 SER A C 1
ATOM 976 O O . SER A 1 127 ? -15.857 -9.426 2.231 1.00 97.56 127 SER A O 1
ATOM 978 N N . VAL A 1 128 ? -16.321 -9.566 4.432 1.00 98.19 128 VAL A N 1
ATOM 979 C CA . VAL A 1 128 ? -16.432 -8.120 4.674 1.00 98.19 128 VAL A CA 1
ATOM 980 C C . VAL A 1 128 ? -15.087 -7.443 4.432 1.00 98.19 128 VAL A C 1
ATOM 982 O O . VAL A 1 128 ? -15.023 -6.438 3.725 1.00 98.19 128 VAL A O 1
ATOM 985 N N . TRP A 1 129 ? -13.992 -8.022 4.934 1.00 97.88 129 TRP A N 1
ATOM 986 C CA . TRP A 1 129 ? -12.649 -7.501 4.679 1.00 97.88 129 TRP A CA 1
ATOM 987 C C . TRP A 1 129 ? -12.319 -7.486 3.186 1.00 97.88 129 TRP A C 1
ATOM 989 O O . TRP A 1 129 ? -11.861 -6.469 2.669 1.00 97.88 129 TRP A O 1
ATOM 999 N N . LYS A 1 130 ? -12.601 -8.578 2.465 1.00 96.06 130 LYS A N 1
ATOM 1000 C CA . LYS A 1 130 ? -12.324 -8.678 1.026 1.00 96.06 130 LYS A CA 1
ATOM 1001 C C . LYS A 1 130 ? -13.054 -7.613 0.202 1.00 96.06 130 LYS A C 1
ATOM 1003 O O . LYS A 1 130 ? -12.500 -7.159 -0.793 1.00 96.06 130 LYS A O 1
ATOM 1008 N N . GLY A 1 131 ? -14.253 -7.205 0.620 1.00 96.62 131 GLY A N 1
ATOM 1009 C CA . GLY A 1 131 ? -15.014 -6.137 -0.034 1.00 96.62 131 GLY A CA 1
ATOM 1010 C C . GLY A 1 131 ? -14.509 -4.719 0.254 1.00 96.62 131 GLY A C 1
ATOM 1011 O O . GLY A 1 131 ? -14.791 -3.814 -0.524 1.00 96.62 131 GLY A O 1
ATOM 1012 N N . ASN A 1 132 ? -13.754 -4.514 1.341 1.00 98.00 132 ASN A N 1
ATOM 1013 C CA . ASN A 1 132 ? -13.390 -3.174 1.817 1.00 98.00 132 ASN A CA 1
ATOM 1014 C C . ASN A 1 132 ? -11.888 -2.863 1.759 1.00 98.00 132 ASN A C 1
ATOM 1016 O O . ASN A 1 132 ? -11.493 -1.712 1.589 1.00 98.00 132 ASN A O 1
ATOM 1020 N N . ALA A 1 133 ? -11.026 -3.872 1.882 1.00 97.44 133 ALA A N 1
ATOM 1021 C CA . ALA A 1 133 ? -9.584 -3.679 2.026 1.00 97.44 133 ALA A CA 1
ATOM 1022 C C . ALA A 1 133 ? -8.946 -2.885 0.878 1.00 97.44 133 ALA A C 1
ATOM 1024 O O . ALA A 1 133 ? -8.036 -2.093 1.110 1.00 97.44 133 ALA A O 1
ATOM 1025 N N . GLY A 1 134 ? -9.436 -3.084 -0.350 1.00 97.31 134 GLY A N 1
ATOM 1026 C CA . GLY A 1 134 ? -8.910 -2.416 -1.539 1.00 97.31 134 GLY A CA 1
ATOM 1027 C C . GLY A 1 134 ? -9.046 -0.898 -1.465 1.00 97.31 134 GLY A C 1
ATOM 1028 O O . GLY A 1 134 ? -8.049 -0.196 -1.597 1.00 97.31 134 GLY A O 1
ATOM 1029 N N . TRP A 1 135 ? -10.247 -0.386 -1.183 1.00 97.31 135 TRP A N 1
ATOM 1030 C CA . TRP A 1 135 ? -10.462 1.060 -1.137 1.00 97.31 135 TRP A CA 1
ATOM 1031 C C . TRP A 1 135 ? -9.759 1.704 0.068 1.00 97.31 135 TRP A C 1
ATOM 1033 O O . TRP A 1 135 ? -9.239 2.809 -0.054 1.00 97.31 135 TRP A O 1
ATOM 1043 N N . MET A 1 136 ? -9.670 1.008 1.209 1.00 98.00 136 MET A N 1
ATOM 1044 C CA . MET A 1 136 ? -8.907 1.489 2.371 1.00 98.00 136 MET A CA 1
ATOM 1045 C C . MET A 1 136 ? -7.410 1.580 2.052 1.00 98.00 136 MET A C 1
ATOM 1047 O O . MET A 1 136 ? -6.750 2.550 2.426 1.00 98.00 136 MET A O 1
ATOM 1051 N N . SER A 1 137 ? -6.883 0.599 1.310 1.00 98.12 137 SER A N 1
ATOM 1052 C CA . SER A 1 137 ? -5.508 0.633 0.812 1.00 98.12 137 SER A CA 1
ATOM 1053 C C . SER A 1 137 ? -5.284 1.794 -0.152 1.00 98.12 137 SER A C 1
ATOM 1055 O O . SER A 1 137 ? -4.261 2.465 -0.051 1.00 98.12 137 SER A O 1
ATOM 1057 N N . ASP A 1 138 ? -6.229 2.055 -1.056 1.00 97.88 138 ASP A N 1
ATOM 1058 C CA . ASP A 1 138 ? -6.132 3.160 -2.013 1.00 97.88 138 ASP A CA 1
ATOM 1059 C C . ASP A 1 138 ? -6.056 4.512 -1.283 1.00 97.88 138 ASP A C 1
ATOM 1061 O O . ASP A 1 138 ? -5.174 5.322 -1.569 1.00 97.88 138 ASP A O 1
ATOM 1065 N N . VAL A 1 139 ? -6.913 4.730 -0.278 1.00 96.44 139 VAL A N 1
ATOM 1066 C CA . VAL A 1 139 ? -6.905 5.954 0.544 1.00 96.44 139 VAL A CA 1
ATOM 1067 C C . VAL A 1 139 ? -5.591 6.100 1.319 1.00 96.44 139 VAL A C 1
ATOM 1069 O O . VAL A 1 139 ? -4.981 7.169 1.293 1.00 96.44 139 VAL A O 1
ATOM 1072 N N . ALA A 1 140 ? -5.106 5.038 1.966 1.00 97.12 140 ALA A N 1
ATOM 1073 C CA . ALA A 1 140 ? -3.862 5.087 2.736 1.00 97.12 140 ALA A CA 1
ATOM 1074 C C . ALA A 1 140 ? -2.628 5.364 1.857 1.00 97.12 140 ALA A C 1
ATOM 1076 O O . ALA A 1 140 ? -1.752 6.140 2.244 1.00 97.12 140 ALA A O 1
ATOM 1077 N N . ILE A 1 141 ? -2.557 4.763 0.666 1.00 97.94 141 ILE A N 1
ATOM 1078 C CA . ILE A 1 141 ? -1.481 5.017 -0.302 1.00 97.94 141 ILE A CA 1
ATOM 1079 C C . ILE A 1 141 ? -1.577 6.445 -0.845 1.00 97.94 141 ILE A C 1
ATOM 1081 O O . ILE A 1 141 ? -0.548 7.108 -0.981 1.00 97.94 141 ILE A O 1
ATOM 1085 N N . LEU A 1 142 ? -2.784 6.947 -1.119 1.00 96.12 142 LEU A N 1
ATOM 1086 C CA . LEU A 1 142 ? -2.983 8.325 -1.564 1.00 96.12 142 LEU A CA 1
ATOM 1087 C C . LEU A 1 142 ? -2.490 9.327 -0.513 1.00 96.12 142 LEU A C 1
ATOM 1089 O O . LEU A 1 142 ? -1.698 10.206 -0.845 1.00 96.12 142 LEU A O 1
ATOM 1093 N N . ILE A 1 143 ? -2.883 9.158 0.755 1.00 95.56 143 ILE A N 1
ATOM 1094 C CA . ILE A 1 143 ? -2.404 9.992 1.870 1.00 95.56 143 ILE A CA 1
ATOM 1095 C C . ILE A 1 143 ? -0.876 9.929 1.962 1.00 95.56 143 ILE A C 1
ATOM 1097 O O . ILE A 1 143 ? -0.221 10.969 2.032 1.00 95.56 143 ILE A O 1
ATOM 1101 N N . LYS A 1 144 ? -0.295 8.723 1.894 1.00 96.38 144 LYS A N 1
ATOM 1102 C CA . LYS A 1 144 ? 1.161 8.529 1.908 1.00 96.38 144 LYS A CA 1
ATOM 1103 C C . LYS A 1 144 ? 1.848 9.321 0.800 1.00 96.38 144 LYS A C 1
ATOM 1105 O O . LYS A 1 144 ? 2.821 10.009 1.085 1.00 96.38 144 LYS A O 1
ATOM 1110 N N . CYS A 1 145 ? 1.341 9.245 -0.430 1.00 95.25 145 CYS A N 1
ATOM 1111 C CA . CYS A 1 145 ? 1.893 9.962 -1.579 1.00 95.25 145 CYS A CA 1
ATOM 1112 C C . CYS A 1 145 ? 1.787 11.481 -1.397 1.00 95.25 145 CYS A C 1
ATOM 1114 O O . CYS A 1 145 ? 2.774 12.189 -1.564 1.00 95.25 145 CYS A O 1
ATOM 1116 N N . LEU A 1 146 ? 0.612 11.985 -1.017 1.00 93.06 146 LEU A N 1
ATOM 1117 C CA . LEU A 1 146 ? 0.375 13.425 -0.880 1.00 93.06 146 LEU A CA 1
ATOM 1118 C C . LEU A 1 146 ? 1.183 14.057 0.260 1.00 93.06 146 LEU A C 1
ATOM 1120 O O . LEU A 1 146 ? 1.558 15.220 0.167 1.00 93.06 146 LEU A O 1
ATOM 1124 N N . GLN A 1 147 ? 1.471 13.300 1.320 1.00 93.62 147 GLN A N 1
ATOM 1125 C CA . GLN A 1 147 ? 2.273 13.778 2.450 1.00 93.62 147 GLN A CA 1
ATOM 1126 C C . GLN A 1 147 ? 3.780 13.539 2.275 1.00 93.62 147 GLN A C 1
ATOM 1128 O O . GLN A 1 147 ? 4.578 14.148 2.983 1.00 93.62 147 GLN A O 1
ATOM 1133 N N . ASN A 1 148 ? 4.188 12.669 1.344 1.00 93.69 148 ASN A N 1
ATOM 1134 C CA . ASN A 1 148 ? 5.586 12.303 1.125 1.00 93.69 148 ASN A CA 1
ATOM 1135 C C . ASN A 1 148 ? 5.925 12.385 -0.370 1.00 93.69 148 ASN A C 1
ATOM 1137 O O . ASN A 1 148 ? 5.748 11.417 -1.116 1.00 93.69 148 ASN A O 1
ATOM 1141 N N . VAL A 1 149 ? 6.464 13.536 -0.790 1.00 90.31 149 VAL A N 1
ATOM 1142 C CA . VAL A 1 149 ? 6.733 13.857 -2.205 1.00 90.31 149 VAL A CA 1
ATOM 1143 C C . VAL A 1 149 ? 7.575 12.795 -2.918 1.00 90.31 149 VAL A C 1
ATOM 1145 O O . VAL A 1 149 ? 7.239 12.414 -4.033 1.00 90.31 149 VAL A O 1
ATOM 1148 N N . GLU A 1 150 ? 8.590 12.224 -2.262 1.00 91.56 150 GLU A N 1
ATOM 1149 C CA . GLU A 1 150 ? 9.423 11.182 -2.880 1.00 91.56 150 GLU A CA 1
ATOM 1150 C C . GLU A 1 150 ? 8.643 9.901 -3.205 1.00 91.56 150 GLU A C 1
ATOM 1152 O O . GLU A 1 150 ? 8.916 9.252 -4.211 1.00 91.56 150 GLU A O 1
ATOM 1157 N N . VAL A 1 151 ? 7.657 9.534 -2.377 1.00 95.31 151 VAL A N 1
ATOM 1158 C CA . VAL A 1 151 ? 6.808 8.355 -2.623 1.00 95.31 151 VAL A CA 1
ATOM 1159 C C . VAL A 1 151 ? 5.900 8.609 -3.818 1.00 95.31 151 VAL A C 1
ATOM 1161 O O . VAL A 1 151 ? 5.726 7.735 -4.668 1.00 95.31 151 VAL A O 1
ATOM 1164 N N . MET A 1 152 ? 5.334 9.815 -3.891 1.00 93.00 152 MET A N 1
ATOM 1165 C CA . MET A 1 152 ? 4.517 10.240 -5.023 1.00 93.00 152 MET A CA 1
ATOM 1166 C C . MET A 1 152 ? 5.326 10.225 -6.319 1.00 93.00 152 MET A C 1
ATOM 1168 O O . MET A 1 152 ? 4.877 9.640 -7.305 1.00 93.00 152 MET A O 1
ATOM 1172 N N . GLU A 1 153 ? 6.527 10.806 -6.315 1.00 91.62 153 GLU A N 1
ATOM 1173 C CA . GLU A 1 153 ? 7.402 10.814 -7.484 1.00 91.62 153 GLU A CA 1
ATOM 1174 C C . GLU A 1 153 ? 7.758 9.389 -7.906 1.00 91.62 153 GLU A C 1
ATOM 1176 O O . GLU A 1 153 ? 7.590 9.043 -9.074 1.00 91.62 153 GLU A O 1
ATOM 1181 N N . GLU A 1 154 ? 8.175 8.533 -6.967 1.00 94.62 154 GLU A N 1
ATOM 1182 C CA . GLU A 1 154 ? 8.456 7.120 -7.235 1.00 94.62 154 GLU A CA 1
ATOM 1183 C C . GLU A 1 154 ? 7.256 6.426 -7.899 1.00 94.62 154 GLU A C 1
ATOM 1185 O O . GLU A 1 154 ? 7.417 5.778 -8.938 1.00 94.62 154 GLU A O 1
ATOM 1190 N N . LEU A 1 155 ? 6.044 6.626 -7.372 1.00 96.00 155 LEU A N 1
ATOM 1191 C CA . LEU A 1 155 ? 4.828 6.036 -7.924 1.00 96.00 155 LEU A CA 1
ATOM 1192 C C . LEU A 1 155 ? 4.533 6.548 -9.341 1.00 96.00 155 LEU A C 1
ATOM 1194 O O . LEU A 1 155 ? 4.292 5.750 -10.250 1.00 96.00 155 LEU A O 1
ATOM 1198 N N . VAL A 1 156 ? 4.591 7.862 -9.566 1.00 93.94 156 VAL A N 1
ATOM 1199 C CA . VAL A 1 156 ? 4.322 8.501 -10.867 1.00 93.94 156 VAL A CA 1
ATOM 1200 C C . VAL A 1 156 ? 5.333 8.078 -11.937 1.00 93.94 156 VAL A C 1
ATOM 1202 O O . VAL A 1 156 ? 4.974 7.911 -13.111 1.00 93.94 156 VAL A O 1
ATOM 1205 N N . ARG A 1 157 ? 6.594 7.838 -11.560 1.00 93.75 157 ARG A N 1
ATOM 1206 C CA . ARG A 1 157 ? 7.613 7.323 -12.487 1.0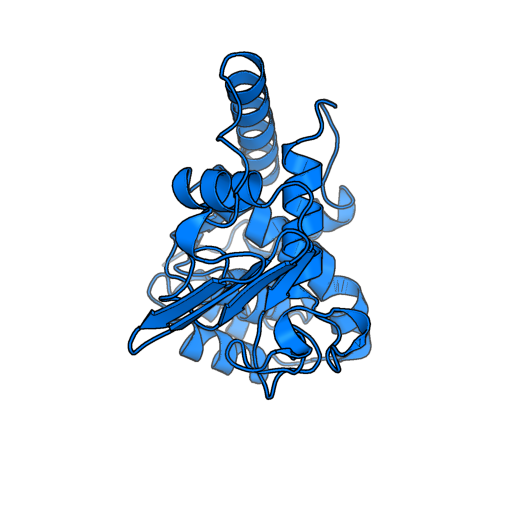0 93.75 157 ARG A CA 1
ATOM 1207 C C . ARG A 1 157 ? 7.241 5.952 -13.044 1.00 93.75 157 ARG A C 1
ATOM 1209 O O . ARG A 1 157 ? 7.597 5.660 -14.179 1.00 93.75 157 ARG A O 1
ATOM 1216 N N . THR A 1 158 ? 6.468 5.139 -12.327 1.00 95.81 158 THR A N 1
ATOM 1217 C CA . THR A 1 158 ? 6.020 3.826 -12.830 1.00 95.81 158 THR A CA 1
ATOM 1218 C C . THR A 1 158 ? 4.902 3.896 -13.880 1.00 95.81 158 THR A C 1
ATOM 1220 O O . THR A 1 158 ? 4.391 2.848 -14.274 1.00 95.81 158 THR A O 1
ATOM 1223 N N . ARG A 1 159 ? 4.473 5.087 -14.331 1.00 94.19 159 ARG A N 1
ATOM 1224 C CA . ARG A 1 159 ? 3.365 5.233 -15.295 1.00 94.19 159 ARG A CA 1
ATOM 1225 C C . ARG A 1 159 ? 3.524 4.328 -16.519 1.00 94.19 159 ARG A C 1
ATOM 1227 O O . ARG A 1 159 ? 4.607 4.211 -17.088 1.00 94.19 159 ARG A O 1
ATOM 1234 N N . GLY A 1 160 ? 2.427 3.685 -16.914 1.00 93.25 160 GLY A N 1
ATOM 1235 C CA . GLY A 1 160 ? 2.411 2.700 -17.999 1.00 93.25 160 GLY A CA 1
ATOM 1236 C C . GLY A 1 160 ? 2.928 1.304 -17.623 1.00 93.25 160 GLY A C 1
ATOM 1237 O O . GLY A 1 160 ? 2.809 0.390 -18.436 1.00 93.25 160 GLY A O 1
ATOM 1238 N N . LEU A 1 161 ? 3.453 1.102 -16.408 1.00 96.12 161 LEU A N 1
ATOM 1239 C CA . LEU A 1 161 ? 3.880 -0.208 -15.910 1.00 96.12 161 LEU A CA 1
ATOM 1240 C C . LEU A 1 161 ? 2.823 -0.818 -14.984 1.00 96.12 161 LEU A C 1
ATOM 1242 O O . LEU A 1 161 ? 2.163 -0.120 -14.206 1.00 96.12 161 LEU A O 1
ATOM 1246 N N . MET A 1 162 ? 2.704 -2.142 -15.019 1.00 97.06 162 MET A N 1
ATOM 1247 C CA . MET A 1 162 ? 2.075 -2.904 -13.944 1.00 97.06 162 MET A CA 1
ATOM 1248 C C . MET A 1 162 ? 3.010 -2.942 -12.738 1.00 97.06 162 MET A C 1
ATOM 1250 O O . MET A 1 162 ? 4.211 -3.143 -12.895 1.00 97.06 162 MET A O 1
ATOM 1254 N N . ILE A 1 163 ? 2.461 -2.779 -11.538 1.00 98.00 163 ILE A N 1
ATOM 1255 C CA . ILE A 1 163 ? 3.231 -2.855 -10.295 1.00 98.00 163 ILE A CA 1
ATOM 1256 C C . ILE A 1 163 ? 2.942 -4.193 -9.620 1.00 98.00 163 ILE A C 1
ATOM 1258 O O . ILE A 1 163 ? 1.780 -4.596 -9.567 1.00 98.00 163 ILE A O 1
ATOM 1262 N N . GLY A 1 164 ? 3.967 -4.880 -9.117 1.00 97.56 164 GLY A N 1
ATOM 1263 C CA . GLY A 1 164 ? 3.829 -6.159 -8.418 1.00 97.56 164 GLY A CA 1
ATOM 1264 C C . GLY A 1 164 ? 4.571 -6.196 -7.084 1.00 97.56 164 GLY A C 1
ATOM 1265 O O . GLY A 1 164 ? 5.780 -5.979 -7.041 1.00 97.56 164 GLY A O 1
ATOM 1266 N N . GLU A 1 165 ? 3.878 -6.535 -5.997 1.00 96.69 165 GLU A N 1
ATOM 1267 C CA . GLU A 1 165 ? 4.561 -6.919 -4.754 1.00 96.69 165 GLU A CA 1
ATOM 1268 C C . GLU A 1 165 ? 5.006 -8.383 -4.891 1.00 96.69 165 GLU A C 1
ATOM 1270 O O . GLU A 1 165 ? 4.198 -9.304 -5.007 1.00 96.69 165 GLU A O 1
ATOM 1275 N N . ALA A 1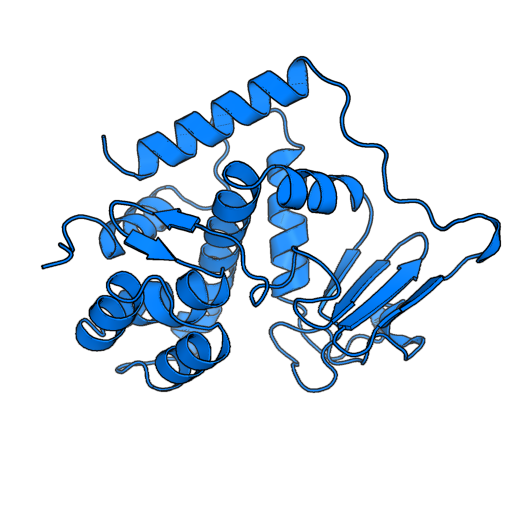 166 ? 6.312 -8.600 -4.972 1.00 95.88 166 ALA A N 1
ATOM 1276 C CA . ALA A 1 166 ? 6.935 -9.865 -5.329 1.00 95.88 166 ALA A CA 1
ATOM 1277 C C . ALA A 1 166 ? 7.228 -10.775 -4.121 1.00 95.88 166 ALA A C 1
ATOM 1279 O O . ALA A 1 166 ? 8.279 -11.421 -4.028 1.00 95.88 166 ALA A O 1
ATOM 1280 N N . SER A 1 167 ? 6.266 -10.877 -3.199 1.00 93.00 167 SER A N 1
ATOM 1281 C CA . SER A 1 167 ? 6.278 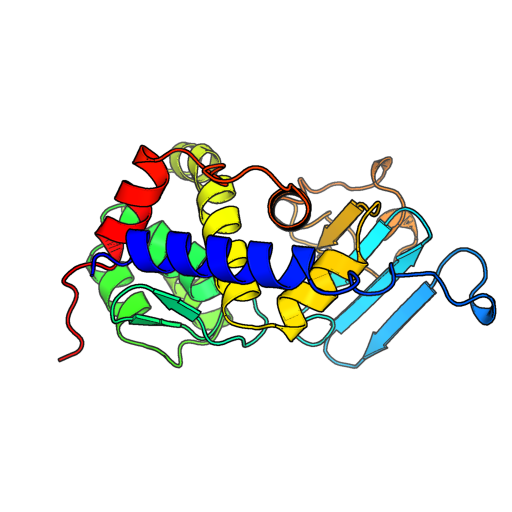-11.888 -2.146 1.00 93.00 167 SER A CA 1
ATOM 1282 C C . SER A 1 167 ? 5.931 -13.264 -2.706 1.00 93.00 167 SER A C 1
ATOM 1284 O O . SER A 1 167 ? 4.873 -13.505 -3.287 1.00 93.00 167 SER A O 1
ATOM 1286 N N . LYS A 1 168 ? 6.813 -14.235 -2.457 1.00 92.94 168 LYS A N 1
ATOM 1287 C CA . LYS A 1 168 ? 6.616 -15.641 -2.849 1.00 92.94 168 LYS A CA 1
ATOM 1288 C C . LYS A 1 168 ? 5.446 -16.317 -2.130 1.00 92.94 168 LYS A C 1
ATOM 1290 O O . LYS A 1 168 ? 4.881 -17.275 -2.659 1.00 92.94 168 LYS A O 1
ATOM 1295 N N . ARG A 1 169 ? 5.152 -15.880 -0.900 1.00 92.81 169 ARG A N 1
ATOM 1296 C CA . ARG A 1 169 ? 4.191 -16.531 0.008 1.00 92.81 169 ARG A CA 1
ATOM 1297 C C . ARG A 1 169 ? 2.842 -15.819 0.055 1.00 92.81 169 ARG A C 1
ATOM 1299 O O . ARG A 1 169 ? 1.861 -16.453 0.428 1.00 92.81 169 ARG A O 1
ATOM 1306 N N . ASP A 1 170 ? 2.789 -14.540 -0.303 1.00 94.19 170 ASP A N 1
ATOM 1307 C CA . ASP A 1 170 ? 1.544 -13.778 -0.301 1.00 94.19 170 ASP A CA 1
ATOM 1308 C C . ASP A 1 170 ? 0.805 -13.957 -1.634 1.00 94.19 170 ASP A C 1
ATOM 1310 O O . ASP A 1 170 ? 1.293 -13.562 -2.693 1.00 94.19 170 ASP A O 1
ATOM 1314 N N . LEU A 1 171 ? -0.367 -14.595 -1.579 1.00 97.12 171 LEU A N 1
ATOM 1315 C CA . LEU A 1 171 ? -1.231 -14.828 -2.740 1.00 97.12 171 LEU A CA 1
ATOM 1316 C C . LEU A 1 171 ? -2.400 -13.836 -2.828 1.00 97.12 171 LEU A C 1
ATOM 1318 O O . LEU A 1 171 ? -3.210 -13.938 -3.748 1.00 97.12 171 LEU A O 1
ATOM 1322 N N . VAL A 1 172 ? -2.520 -12.896 -1.888 1.00 95.75 172 VAL A N 1
ATOM 1323 C CA . VAL A 1 172 ? -3.607 -11.908 -1.856 1.00 95.75 172 VAL A CA 1
ATOM 1324 C C . VAL A 1 172 ? -3.054 -10.527 -2.186 1.00 95.75 172 VAL A C 1
ATOM 1326 O O . VAL A 1 172 ? -3.428 -9.934 -3.196 1.00 95.75 172 VAL A O 1
ATOM 1329 N N . TRP A 1 173 ? -2.125 -10.032 -1.376 1.00 96.69 173 TRP A N 1
ATOM 1330 C CA . TRP A 1 173 ? -1.525 -8.713 -1.568 1.00 96.69 173 TRP A CA 1
ATOM 1331 C C . TRP A 1 173 ? -0.357 -8.743 -2.544 1.00 96.69 173 TRP A C 1
ATOM 1333 O O . TRP A 1 173 ? -0.182 -7.777 -3.286 1.00 96.69 173 TRP A O 1
ATOM 1343 N N . GLY A 1 174 ? 0.354 -9.870 -2.594 1.00 97.50 174 GLY A N 1
ATOM 1344 C CA . GLY A 1 174 ? 1.464 -10.114 -3.507 1.00 97.50 174 GLY A CA 1
ATOM 1345 C C . GLY A 1 174 ? 1.088 -10.873 -4.779 1.00 97.50 174 GLY A C 1
ATOM 1346 O O . GLY A 1 174 ? -0.033 -11.363 -4.955 1.00 97.50 174 GLY A O 1
ATOM 1347 N N . ILE A 1 175 ? 2.066 -10.989 -5.677 1.00 98.19 175 ILE A N 1
ATOM 1348 C CA . ILE A 1 175 ? 1.982 -11.725 -6.949 1.00 98.19 175 ILE A CA 1
ATOM 1349 C C . ILE A 1 175 ? 2.245 -13.232 -6.778 1.00 98.19 175 ILE A C 1
ATOM 1351 O O . ILE A 1 175 ? 2.092 -14.006 -7.728 1.00 98.19 175 ILE A O 1
ATOM 1355 N N . GLY A 1 176 ? 2.659 -13.684 -5.589 1.00 97.19 176 GLY A N 1
ATOM 1356 C CA . GLY A 1 176 ? 2.974 -15.088 -5.324 1.00 97.19 176 GLY A CA 1
ATOM 1357 C C . GLY A 1 176 ? 4.236 -15.587 -6.031 1.00 97.19 176 GLY A C 1
ATOM 1358 O O . GLY A 1 176 ? 4.360 -16.783 -6.298 1.00 97.19 176 GLY A O 1
ATOM 1359 N N . VAL A 1 177 ? 5.164 -14.704 -6.390 1.00 95.88 177 VAL A N 1
ATOM 1360 C CA . VAL A 1 177 ? 6.420 -15.025 -7.085 1.00 95.88 177 VAL A CA 1
ATOM 1361 C C . VAL A 1 177 ? 7.509 -14.133 -6.508 1.00 95.88 177 VAL A C 1
ATOM 1363 O O . VAL A 1 177 ? 7.277 -12.949 -6.315 1.00 95.88 177 VAL A O 1
ATOM 1366 N N . GLU A 1 178 ? 8.686 -14.690 -6.224 1.00 94.25 178 GLU A N 1
ATOM 1367 C CA . GLU A 1 178 ? 9.817 -13.897 -5.733 1.00 94.25 178 GLU A CA 1
ATOM 1368 C C . GLU A 1 178 ? 10.382 -12.971 -6.817 1.00 94.25 178 GLU A C 1
ATOM 1370 O O . GLU A 1 178 ? 10.501 -13.383 -7.971 1.00 94.25 178 GLU A O 1
ATOM 1375 N N . ALA A 1 179 ? 10.800 -11.757 -6.443 1.00 93.44 179 ALA A N 1
ATOM 1376 C CA . ALA A 1 179 ? 11.312 -10.756 -7.388 1.00 93.44 179 ALA A CA 1
ATOM 1377 C C . ALA A 1 179 ? 12.429 -11.290 -8.304 1.00 93.44 179 ALA A C 1
ATOM 1379 O O . ALA A 1 179 ? 12.442 -10.989 -9.493 1.00 93.44 179 ALA A O 1
ATOM 1380 N N . SER A 1 180 ? 13.330 -12.123 -7.770 1.00 90.94 180 SER A N 1
ATOM 1381 C CA . SER A 1 180 ? 14.473 -12.697 -8.499 1.00 90.94 180 SER A CA 1
ATOM 1382 C C . SER A 1 180 ? 14.103 -13.744 -9.551 1.00 90.94 180 SER A C 1
ATOM 1384 O O . SER A 1 180 ? 14.949 -14.119 -10.357 1.00 90.94 180 SER A O 1
ATOM 1386 N N . HIS A 1 181 ? 12.871 -14.250 -9.554 1.00 94.00 181 HIS A N 1
ATOM 1387 C CA . HIS A 1 181 ? 12.442 -15.250 -10.523 1.00 94.00 181 HIS A CA 1
ATOM 1388 C C . HIS A 1 181 ? 11.879 -14.572 -11.775 1.00 94.00 181 HIS A C 1
ATOM 1390 O O . HIS A 1 181 ? 11.034 -13.695 -11.660 1.00 94.00 181 HIS A O 1
ATOM 1396 N N . ALA A 1 182 ? 12.253 -15.021 -12.978 1.00 92.06 182 ALA A N 1
ATOM 1397 C CA . ALA A 1 182 ? 11.830 -14.389 -14.239 1.00 92.06 182 ALA A CA 1
ATOM 1398 C C . ALA A 1 182 ? 10.299 -14.274 -14.409 1.00 92.06 182 ALA A C 1
ATOM 1400 O O . ALA A 1 182 ? 9.808 -13.342 -15.038 1.00 92.06 182 ALA A O 1
ATOM 1401 N N . ALA A 1 183 ? 9.532 -15.195 -13.811 1.00 95.12 183 ALA A N 1
ATOM 1402 C CA . ALA A 1 183 ? 8.067 -15.122 -13.783 1.00 95.12 183 ALA A CA 1
ATOM 1403 C C . ALA A 1 183 ? 7.504 -13.901 -13.024 1.00 95.12 183 ALA A C 1
ATOM 1405 O O . ALA A 1 183 ? 6.335 -13.582 -13.206 1.00 95.12 183 ALA A O 1
ATOM 1406 N N . SER A 1 184 ? 8.297 -13.201 -12.202 1.00 95.69 184 SER A N 1
ATOM 1407 C CA . SER A 1 184 ? 7.872 -11.952 -11.555 1.00 95.69 184 SER A CA 1
ATOM 1408 C C . SER A 1 184 ? 7.613 -10.843 -12.580 1.00 95.69 184 SER A C 1
ATOM 1410 O O . SER A 1 184 ? 6.780 -9.977 -12.336 1.00 95.69 184 SER A O 1
ATOM 1412 N N . LEU A 1 185 ? 8.256 -10.910 -13.751 1.00 95.50 185 LEU A N 1
ATOM 1413 C CA . LEU A 1 185 ? 8.141 -9.941 -14.844 1.00 95.50 185 LEU A CA 1
ATOM 1414 C C . LEU A 1 185 ? 7.097 -10.321 -15.910 1.00 95.50 185 LEU A C 1
ATOM 1416 O O . LEU A 1 185 ? 7.002 -9.654 -16.942 1.00 95.50 185 LEU A O 1
ATOM 1420 N N . ASP A 1 186 ? 6.326 -11.385 -15.672 1.00 95.38 186 ASP A N 1
ATOM 1421 C CA . ASP A 1 186 ? 5.273 -11.885 -16.559 1.00 95.38 186 ASP A CA 1
ATOM 1422 C C . ASP A 1 186 ? 3.959 -12.027 -15.771 1.00 95.38 186 ASP A C 1
ATOM 1424 O O . ASP A 1 186 ? 3.766 -13.028 -15.076 1.00 95.38 186 ASP A O 1
ATOM 1428 N N . PRO A 1 187 ? 3.039 -11.048 -15.866 1.00 95.88 187 PRO A N 1
ATOM 1429 C CA . PRO A 1 187 ? 1.795 -11.044 -15.098 1.00 95.88 187 PRO A CA 1
ATOM 1430 C C . PRO A 1 187 ? 0.906 -12.268 -15.327 1.00 95.88 187 PRO A C 1
ATOM 1432 O O . PRO A 1 187 ? 0.159 -12.654 -14.434 1.00 95.88 187 PRO A O 1
ATOM 1435 N N . ASN A 1 188 ? 1.032 -12.946 -16.475 1.00 96.56 188 ASN A N 1
ATOM 1436 C CA . ASN A 1 188 ? 0.291 -14.182 -16.750 1.00 96.56 188 ASN A CA 1
ATOM 1437 C C . ASN A 1 188 ? 0.778 -15.371 -15.906 1.00 96.56 188 ASN A C 1
ATOM 1439 O O . ASN A 1 188 ? 0.107 -16.398 -15.834 1.00 96.56 188 ASN A O 1
ATOM 1443 N N . LYS A 1 189 ? 1.956 -15.253 -15.285 1.00 96.69 189 LYS A N 1
ATOM 1444 C CA . LYS A 1 189 ? 2.548 -16.268 -14.403 1.00 96.69 189 LYS A CA 1
ATOM 1445 C C . LYS A 1 189 ? 2.409 -15.918 -12.925 1.00 96.69 189 LYS A C 1
ATOM 1447 O O . LYS A 1 189 ? 2.887 -16.672 -12.073 1.00 96.69 189 LYS A O 1
ATOM 1452 N N . TRP A 1 190 ? 1.779 -14.791 -12.602 1.00 97.62 190 TRP A N 1
ATOM 1453 C CA . TRP A 1 190 ? 1.483 -14.434 -11.224 1.00 97.62 190 TRP A CA 1
ATOM 1454 C C . TRP A 1 190 ? 0.415 -15.370 -10.668 1.00 97.62 190 TRP A C 1
ATOM 1456 O O . TRP A 1 190 ? -0.615 -15.625 -11.286 1.00 97.62 190 TRP A O 1
ATOM 1466 N N . ARG A 1 191 ? 0.688 -15.909 -9.481 1.00 97.44 191 ARG A N 1
ATOM 1467 C CA . ARG A 1 191 ? -0.207 -16.849 -8.792 1.00 97.44 191 ARG A CA 1
ATOM 1468 C C . ARG A 1 191 ? -1.072 -16.142 -7.752 1.00 97.44 191 ARG A C 1
ATOM 1470 O O . ARG A 1 191 ? -2.109 -16.667 -7.358 1.00 97.44 191 ARG A O 1
ATOM 1477 N N . GLY A 1 192 ? -0.614 -14.983 -7.285 1.00 97.50 192 GLY A N 1
ATOM 1478 C CA . GLY A 1 192 ? -1.304 -14.139 -6.322 1.00 97.50 192 GLY A CA 1
ATOM 1479 C C . GLY A 1 192 ? -2.193 -13.085 -6.979 1.00 97.50 192 GLY A C 1
ATOM 1480 O O . GLY A 1 192 ? -2.086 -12.805 -8.172 1.00 97.50 192 GLY A O 1
ATOM 1481 N N . LYS A 1 193 ? -3.090 -12.499 -6.185 1.00 97.12 193 LYS A N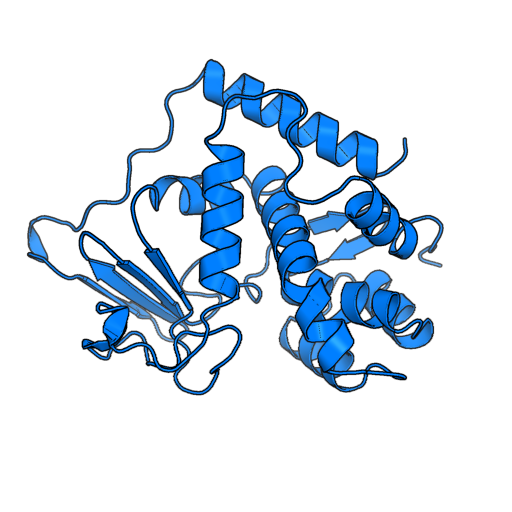 1
ATOM 1482 C CA . LYS A 1 193 ? -4.042 -11.477 -6.638 1.00 97.12 193 LYS A CA 1
ATOM 1483 C C . LYS A 1 193 ? -3.418 -10.091 -6.778 1.00 97.12 193 LYS A C 1
ATOM 1485 O O . LYS A 1 193 ? -4.013 -9.260 -7.456 1.00 97.12 193 LYS A O 1
ATOM 1490 N N . ASN A 1 194 ? -2.246 -9.842 -6.192 1.00 97.69 194 ASN A N 1
ATOM 1491 C CA . ASN A 1 194 ? -1.523 -8.575 -6.302 1.00 97.69 194 ASN A CA 1
ATOM 1492 C C . ASN A 1 194 ? -2.350 -7.340 -5.891 1.00 97.69 194 ASN A C 1
ATOM 1494 O O . ASN A 1 194 ? -2.367 -6.330 -6.595 1.00 97.69 194 ASN A O 1
ATOM 1498 N N . TRP A 1 195 ? -3.091 -7.411 -4.782 1.00 98.00 195 TRP A N 1
ATOM 1499 C CA . TRP A 1 195 ? -3.935 -6.287 -4.362 1.00 98.00 195 TRP A CA 1
ATOM 1500 C C . TRP A 1 195 ? -3.149 -4.998 -4.117 1.00 98.00 195 TRP A C 1
ATOM 1502 O O . TRP A 1 195 ? -3.626 -3.938 -4.515 1.00 98.00 195 TRP A O 1
ATOM 1512 N N . LEU A 1 196 ? -1.933 -5.079 -3.562 1.00 97.94 196 LEU A N 1
ATOM 1513 C CA . LEU A 1 196 ? -1.110 -3.888 -3.336 1.00 97.94 196 LEU A CA 1
ATOM 1514 C C . LEU A 1 196 ? -0.725 -3.223 -4.663 1.00 97.94 196 LEU A C 1
ATOM 1516 O O . LEU A 1 196 ? -0.926 -2.023 -4.836 1.00 97.94 196 LEU A O 1
ATOM 1520 N N . GLY A 1 197 ? -0.231 -4.004 -5.626 1.00 98.12 197 GLY A N 1
ATOM 1521 C CA . GLY A 1 197 ? 0.127 -3.490 -6.945 1.00 98.12 197 GLY A CA 1
ATOM 1522 C C . GLY A 1 197 ? -1.059 -2.861 -7.678 1.00 98.12 197 GLY A C 1
ATOM 1523 O O . GLY A 1 197 ? -0.920 -1.795 -8.275 1.00 98.12 197 GLY A O 1
ATOM 1524 N N . GLN A 1 198 ? -2.247 -3.465 -7.578 1.00 98.00 198 GLN A N 1
ATOM 1525 C CA . GLN A 1 198 ? -3.470 -2.890 -8.143 1.00 98.00 198 GLN A CA 1
ATOM 1526 C C . GLN A 1 198 ? -3.857 -1.562 -7.476 1.00 98.00 198 GLN A C 1
ATOM 1528 O O . GLN A 1 198 ? -4.221 -0.622 -8.179 1.00 98.00 198 GLN A O 1
ATOM 1533 N N . SER A 1 199 ? -3.761 -1.467 -6.146 1.00 98.25 199 SER A N 1
ATOM 1534 C CA . SER A 1 199 ? -4.007 -0.224 -5.406 1.00 98.25 199 SER A CA 1
ATOM 1535 C C . SER A 1 199 ? -3.028 0.883 -5.788 1.00 98.25 199 SER A C 1
ATOM 1537 O O . SER A 1 199 ? -3.447 1.998 -6.087 1.00 98.25 199 SER A O 1
ATOM 1539 N N . LEU A 1 200 ? -1.733 0.566 -5.874 1.00 98.44 200 LEU A N 1
ATOM 1540 C CA . LEU A 1 200 ? -0.704 1.506 -6.324 1.00 98.44 200 LEU A CA 1
ATOM 1541 C C . LEU A 1 200 ? -1.000 2.028 -7.735 1.00 98.44 200 LEU A C 1
ATOM 1543 O O . LEU A 1 200 ? -0.937 3.232 -7.965 1.00 98.44 200 LEU A O 1
ATOM 1547 N N . VAL A 1 201 ? -1.383 1.148 -8.668 1.00 97.75 201 VAL A N 1
ATOM 1548 C CA . VAL A 1 201 ? -1.781 1.557 -10.024 1.00 97.75 201 VAL A CA 1
ATOM 1549 C C . VAL A 1 201 ? -3.012 2.464 -9.987 1.00 97.75 201 VAL A C 1
ATOM 1551 O O . VAL A 1 201 ? -2.970 3.529 -10.591 1.00 97.75 201 VAL A O 1
ATOM 1554 N N . ARG A 1 202 ? -4.079 2.115 -9.252 1.00 96.94 202 ARG A N 1
ATOM 1555 C CA . ARG A 1 202 ? -5.276 2.973 -9.148 1.00 96.94 202 ARG A CA 1
ATOM 1556 C C . ARG A 1 202 ? -4.951 4.355 -8.585 1.00 96.94 202 ARG A C 1
ATOM 1558 O O . ARG A 1 202 ? -5.403 5.349 -9.143 1.00 96.94 202 ARG A O 1
ATOM 1565 N N . VAL A 1 203 ? -4.132 4.428 -7.534 1.00 96.69 203 VAL A N 1
ATOM 1566 C CA . VAL A 1 203 ? -3.688 5.703 -6.946 1.00 96.69 203 VAL A CA 1
ATOM 1567 C C . VAL A 1 203 ? -2.842 6.499 -7.930 1.00 96.69 203 VAL A C 1
ATOM 1569 O O . VAL A 1 203 ? -3.046 7.700 -8.075 1.00 96.69 203 VAL A O 1
ATOM 1572 N N . ARG A 1 204 ? -1.927 5.845 -8.648 1.00 95.31 204 ARG A N 1
ATOM 1573 C CA . ARG A 1 204 ? -1.126 6.495 -9.687 1.00 95.31 204 ARG A CA 1
ATOM 1574 C C . ARG A 1 204 ? -2.009 7.104 -10.770 1.00 95.31 204 ARG A C 1
ATOM 1576 O O . ARG A 1 204 ? -1.835 8.274 -11.089 1.00 95.31 204 ARG A O 1
ATOM 1583 N N . GLU A 1 205 ? -2.943 6.332 -11.325 1.00 93.50 205 GLU A N 1
ATOM 1584 C CA . GLU A 1 205 ? -3.842 6.833 -12.369 1.00 93.50 205 GLU A CA 1
ATOM 1585 C C . GLU A 1 205 ? -4.732 7.963 -11.831 1.00 93.50 205 GLU A C 1
ATOM 1587 O O . GLU A 1 205 ? -4.905 8.972 -12.505 1.00 93.50 205 GLU A O 1
ATOM 1592 N N . PHE A 1 206 ? -5.213 7.861 -10.587 1.00 92.50 206 PHE A N 1
ATOM 1593 C CA . PHE A 1 206 ? -5.950 8.936 -9.918 1.00 92.50 206 PHE A CA 1
ATOM 1594 C C . PHE A 1 206 ? -5.136 10.236 -9.802 1.00 92.50 206 PHE A C 1
ATOM 1596 O O . PHE A 1 206 ? -5.662 11.321 -10.052 1.00 92.50 206 PHE A O 1
ATOM 1603 N N . LEU A 1 207 ? -3.854 10.139 -9.432 1.00 89.25 207 LEU A N 1
ATOM 1604 C CA . LEU A 1 207 ? -2.948 11.288 -9.332 1.00 89.25 207 LEU A CA 1
ATOM 1605 C C . LEU A 1 207 ? -2.644 11.901 -10.709 1.00 89.25 207 LEU A C 1
ATOM 1607 O O . LEU A 1 207 ? -2.464 13.111 -10.813 1.00 89.25 207 LEU A O 1
ATOM 1611 N N . LEU A 1 208 ? -2.594 11.084 -11.762 1.00 87.44 208 LEU A N 1
ATOM 1612 C CA . LEU A 1 208 ? -2.329 11.535 -13.131 1.00 87.44 208 LEU A CA 1
ATOM 1613 C C . LEU A 1 208 ? -3.559 12.129 -13.837 1.00 87.44 208 LEU A C 1
ATOM 1615 O O . LEU A 1 208 ? -3.402 12.778 -14.869 1.00 87.44 208 LEU A O 1
ATOM 1619 N N . GLN A 1 209 ? -4.769 11.931 -13.307 1.00 83.75 209 GLN A N 1
ATOM 1620 C CA . GLN A 1 209 ? -5.998 12.504 -13.860 1.00 83.75 209 GLN A CA 1
ATOM 1621 C C . GLN A 1 209 ? -6.196 13.972 -13.442 1.00 83.75 209 GLN A C 1
ATOM 1623 O O . GLN A 1 209 ? -5.991 14.359 -12.289 1.00 83.75 209 GLN A O 1
ATOM 1628 N N . GLU A 1 210 ? -6.657 14.802 -14.383 1.00 68.62 210 GLU A N 1
ATOM 1629 C CA . GLU A 1 210 ? -6.782 16.258 -14.199 1.00 68.62 210 GLU A CA 1
ATOM 1630 C C . GLU A 1 210 ? -8.115 16.723 -13.577 1.00 68.62 210 GLU A C 1
ATOM 1632 O O . GLU A 1 210 ? -8.276 17.912 -13.270 1.00 68.62 210 GLU A O 1
ATOM 1637 N N . GLU A 1 211 ? -9.073 15.814 -13.389 1.00 70.50 211 GLU A N 1
ATOM 1638 C CA . GLU A 1 211 ? -10.462 16.132 -13.038 1.00 70.50 211 GLU A CA 1
ATOM 1639 C C . GLU A 1 211 ? -10.633 16.533 -11.567 1.00 70.50 211 GLU A C 1
ATOM 1641 O O . GLU A 1 211 ? -10.598 15.704 -10.654 1.00 70.50 211 GLU A O 1
ATOM 1646 N N . ALA A 1 212 ? -10.866 17.827 -11.321 1.00 60.66 212 ALA A N 1
ATOM 1647 C CA . ALA A 1 212 ? -11.228 18.355 -10.006 1.00 60.66 212 ALA A CA 1
ATOM 1648 C C . ALA A 1 212 ? -12.509 17.685 -9.468 1.00 60.66 212 ALA A C 1
ATOM 1650 O O . ALA A 1 212 ? -13.491 17.560 -10.189 1.00 60.66 212 ALA A O 1
ATOM 1651 N N . GLY A 1 213 ? -12.500 17.261 -8.199 1.00 64.69 213 GLY A N 1
ATOM 1652 C CA . GLY A 1 213 ? -13.649 16.605 -7.556 1.00 64.69 213 GLY A CA 1
ATOM 1653 C C . GLY A 1 213 ? -13.699 15.080 -7.694 1.00 64.69 213 GLY A C 1
ATOM 1654 O O . GLY A 1 213 ? -14.480 14.447 -6.990 1.00 64.69 213 GLY A O 1
ATOM 1655 N N . LEU A 1 214 ? -12.844 14.471 -8.523 1.00 75.19 214 LEU A N 1
ATOM 1656 C CA . LEU A 1 214 ? -12.695 13.018 -8.533 1.00 75.19 214 LEU A CA 1
ATOM 1657 C C . LEU A 1 214 ? -12.219 12.524 -7.161 1.00 75.19 214 LEU A C 1
ATOM 1659 O O . LEU A 1 214 ? -11.256 13.055 -6.600 1.00 75.19 214 LEU A O 1
ATOM 1663 N N . LEU A 1 215 ? -12.858 11.466 -6.670 1.00 81.19 215 LEU A N 1
ATOM 1664 C CA . LEU A 1 215 ? -12.466 10.750 -5.465 1.00 81.19 215 LEU A CA 1
ATOM 1665 C C . LEU A 1 215 ? -11.915 9.378 -5.835 1.00 81.19 215 LEU A C 1
ATOM 1667 O O . LEU A 1 215 ? -12.389 8.734 -6.769 1.00 81.19 215 LEU A O 1
ATOM 1671 N N . ILE A 1 216 ? -10.937 8.907 -5.066 1.00 90.25 216 ILE A N 1
ATOM 1672 C CA . ILE A 1 216 ? -10.383 7.565 -5.263 1.00 90.25 216 ILE A CA 1
ATOM 1673 C C . ILE A 1 216 ? -11.325 6.448 -4.776 1.00 90.25 216 ILE A C 1
ATOM 1675 O O . ILE A 1 216 ? -11.161 5.283 -5.123 1.00 90.25 216 ILE A O 1
ATOM 1679 N N . THR A 1 217 ? -12.325 6.808 -3.971 1.00 92.62 217 THR A N 1
ATOM 1680 C CA . THR A 1 217 ? -13.397 5.941 -3.467 1.00 92.62 217 THR A CA 1
ATOM 1681 C C . THR A 1 217 ? -14.664 6.779 -3.254 1.00 92.62 217 THR A C 1
ATOM 1683 O O . THR A 1 217 ? -14.624 7.996 -3.420 1.00 92.62 217 THR A O 1
ATOM 1686 N N . SER A 1 218 ? -15.800 6.171 -2.909 1.00 92.25 218 SER A N 1
ATOM 1687 C CA . SER A 1 218 ? -17.047 6.918 -2.681 1.00 92.25 218 SER A CA 1
ATOM 1688 C C . SER A 1 218 ? -16.940 7.881 -1.490 1.00 92.25 218 SER A C 1
ATOM 1690 O O . SER A 1 218 ? -16.161 7.659 -0.561 1.00 92.25 218 SER A O 1
ATOM 1692 N N . GLU A 1 219 ? -17.773 8.927 -1.472 1.00 90.44 219 GLU A N 1
ATOM 1693 C CA . GLU A 1 219 ? -17.863 9.836 -0.319 1.00 90.44 219 GLU A CA 1
ATOM 1694 C C . GLU A 1 219 ? -18.188 9.089 0.974 1.00 90.44 219 GLU A C 1
ATOM 1696 O O . GLU A 1 219 ? -17.531 9.321 1.981 1.00 90.44 219 GLU A O 1
ATOM 1701 N N . GLN A 1 220 ? -19.120 8.135 0.918 1.00 93.06 220 GLN A N 1
ATOM 1702 C CA . GLN A 1 220 ? -19.499 7.312 2.065 1.00 93.06 220 GLN A CA 1
ATOM 1703 C C . GLN A 1 220 ? -18.318 6.502 2.620 1.00 93.06 220 GLN A C 1
ATOM 1705 O O . GLN A 1 220 ? -18.182 6.370 3.833 1.00 93.06 220 GLN A O 1
ATOM 1710 N N . ASN A 1 221 ? -17.444 5.984 1.750 1.00 95.19 221 ASN A N 1
ATOM 1711 C CA . ASN A 1 221 ? -16.246 5.270 2.185 1.00 95.19 221 ASN A CA 1
ATOM 1712 C C . ASN A 1 221 ? -15.218 6.219 2.811 1.00 95.19 221 ASN A C 1
ATOM 1714 O O . ASN A 1 221 ? -14.578 5.850 3.791 1.00 95.19 221 ASN A O 1
ATOM 1718 N N . LEU A 1 222 ? -15.066 7.438 2.282 1.00 92.50 222 LEU A N 1
ATOM 1719 C CA . LEU A 1 222 ? -14.207 8.448 2.907 1.00 92.50 222 LEU A CA 1
ATOM 1720 C C . LEU A 1 222 ? -14.751 8.892 4.266 1.00 92.50 222 LEU A C 1
ATOM 1722 O O . LEU A 1 222 ? -13.980 9.001 5.214 1.00 92.50 222 LEU A O 1
ATOM 1726 N N . ASP A 1 223 ? -16.059 9.113 4.380 1.00 91.62 223 ASP A N 1
ATOM 1727 C CA . ASP A 1 223 ? -16.696 9.486 5.645 1.00 91.62 223 ASP A CA 1
ATOM 1728 C C . ASP A 1 223 ? -16.519 8.371 6.683 1.00 91.62 223 ASP A C 1
ATOM 1730 O O . ASP A 1 223 ? -16.099 8.634 7.809 1.00 91.62 223 ASP A O 1
ATOM 1734 N N . LEU A 1 224 ? -16.731 7.112 6.280 1.00 94.19 224 LEU A N 1
ATOM 1735 C CA . LEU A 1 224 ? -16.469 5.947 7.123 1.00 94.19 224 LEU A CA 1
ATOM 1736 C C . LEU A 1 224 ? -14.996 5.878 7.551 1.00 94.19 224 LEU A C 1
ATOM 1738 O O . LEU A 1 224 ? -14.720 5.723 8.738 1.00 94.19 224 LEU A O 1
ATOM 1742 N N . PHE A 1 225 ? -14.058 6.037 6.615 1.00 95.50 225 PHE A N 1
ATOM 1743 C CA . PHE A 1 225 ? -12.622 6.021 6.899 1.00 95.50 225 PHE A CA 1
ATOM 1744 C C . PHE A 1 225 ? -12.246 7.046 7.962 1.00 95.50 225 PHE A C 1
ATOM 1746 O O . PHE A 1 225 ? -11.615 6.702 8.957 1.00 95.50 225 PHE A O 1
ATOM 1753 N N . TYR A 1 226 ? -12.651 8.303 7.770 1.00 93.00 226 TYR A N 1
ATOM 1754 C CA . TYR A 1 226 ? -12.306 9.376 8.693 1.00 93.00 226 TYR A CA 1
ATOM 1755 C C . TYR A 1 226 ? -13.028 9.259 10.033 1.00 93.00 226 TYR A C 1
ATOM 1757 O O . TYR A 1 226 ? -12.440 9.628 11.049 1.00 93.00 226 TYR A O 1
ATOM 1765 N N . SER A 1 227 ? -14.225 8.663 10.074 1.00 92.44 227 SER A N 1
ATOM 1766 C CA . SER A 1 227 ? -14.944 8.438 11.334 1.00 92.44 227 SER A CA 1
ATOM 1767 C C . SER A 1 227 ? -14.158 7.599 12.350 1.00 92.44 227 SER A C 1
ATOM 1769 O O . SER A 1 227 ? -14.358 7.752 13.552 1.00 92.44 227 SER A O 1
ATOM 1771 N N . TRP A 1 228 ? -13.219 6.757 11.899 1.00 94.31 228 TRP A N 1
ATOM 1772 C CA . TRP A 1 228 ? -12.366 5.956 12.785 1.00 94.31 228 TRP A CA 1
ATOM 1773 C C . TRP A 1 228 ? -11.260 6.764 13.475 1.00 94.31 228 TRP A C 1
ATOM 1775 O O . TRP A 1 228 ? -10.720 6.319 14.487 1.00 94.31 228 TRP A O 1
ATOM 1785 N N . PHE A 1 229 ? -10.922 7.942 12.947 1.00 90.56 229 PHE A N 1
ATOM 1786 C CA . PHE A 1 229 ? -9.817 8.778 13.431 1.00 90.56 229 PHE A CA 1
ATOM 1787 C C . PHE A 1 229 ? -10.296 10.086 14.080 1.00 90.56 229 PHE A C 1
ATOM 1789 O O . PHE A 1 229 ? -9.532 10.749 14.783 1.00 90.56 229 PHE A O 1
ATOM 1796 N N . GLU A 1 230 ? -11.551 10.485 13.860 1.00 82.88 230 GLU A N 1
ATOM 1797 C CA . GLU A 1 230 ? -12.131 11.679 14.475 1.00 82.88 230 GLU A CA 1
ATOM 1798 C C . GLU A 1 230 ? -12.408 11.458 15.979 1.00 82.88 230 GLU A C 1
ATOM 1800 O O . GLU A 1 230 ? -12.987 10.458 16.397 1.00 82.88 230 GLU A O 1
ATOM 1805 N N . GLY A 1 231 ? -11.982 12.405 16.825 1.00 67.50 231 GLY A N 1
ATOM 1806 C CA . GLY A 1 231 ? -12.319 12.433 18.257 1.00 67.50 231 GLY A CA 1
ATOM 1807 C C . GLY A 1 231 ? -11.568 11.449 19.168 1.00 67.50 231 GLY A C 1
ATOM 1808 O O . GLY A 1 231 ? -11.789 11.471 20.378 1.00 67.50 231 GLY A O 1
ATOM 1809 N N . LYS A 1 232 ? -10.665 10.615 18.639 1.00 63.50 232 LYS A N 1
ATOM 1810 C CA . LYS A 1 232 ? -9.809 9.729 19.444 1.00 63.50 232 LYS A CA 1
ATOM 1811 C C . LYS A 1 232 ? -8.602 10.532 19.961 1.00 63.50 232 LYS A C 1
ATOM 1813 O O . LYS A 1 232 ? -7.695 10.852 19.199 1.00 63.50 232 LYS A O 1
ATOM 1818 N N . GLN A 1 233 ? -8.634 10.929 21.235 1.00 49.50 233 GLN A N 1
ATOM 1819 C CA . GLN A 1 233 ? -7.554 11.693 21.874 1.00 49.50 233 GLN A CA 1
ATOM 1820 C C . GLN A 1 233 ? -6.375 10.791 22.257 1.00 49.50 233 GLN A C 1
ATOM 1822 O O . GLN A 1 233 ? -6.574 9.690 22.766 1.00 49.50 233 GLN A O 1
ATOM 1827 N N . ILE A 1 234 ? -5.157 11.304 22.078 1.00 45.16 234 ILE A N 1
ATOM 1828 C CA . ILE A 1 234 ? -3.961 10.818 22.771 1.00 45.16 234 ILE A CA 1
ATOM 1829 C C . ILE A 1 234 ? -4.013 11.459 24.166 1.00 45.16 234 ILE A C 1
ATOM 1831 O O . ILE A 1 234 ? -3.912 12.684 24.261 1.00 45.16 234 ILE A O 1
ATOM 1835 N N . GLN A 1 235 ? -4.270 10.670 25.213 1.00 34.53 235 GLN A N 1
ATOM 1836 C CA . GLN A 1 235 ? -4.045 11.106 26.599 1.00 34.53 235 GLN A CA 1
ATOM 1837 C C . GLN A 1 235 ? -2.581 10.911 26.976 1.00 34.53 235 GLN A C 1
ATOM 1839 O O . GLN A 1 235 ? -2.026 9.852 26.608 1.00 34.53 235 GLN A O 1
#

Secondary structure (DSSP, 8-state):
--HHHHHHHHHHHHHHHHHHSPPPPPP---GGGTTEEEEEETTEEEEEESSEEEEESTTT-S-STTS---EEETTEEES-HHIIIIIIIHHHHTT-HHHHHHHHH-TT--HHHHHHHHHS-TT--HHHHHHHHHHHHHHHHHHHHHH-HHHHHHHHHTTTSEEEE--SS-SSSS-SS-TTSGGGG-GGG--S--HHHHHHHHHHHHHH---TT--SS-HHHHHHHHHTTTT----

InterPro domains:
  IPR012816 NADAR [PF08719] (63-207)
  IPR012816 NADAR [TIGR02464] (62-207)
  IPR012816 NADAR [cd15457] (63-205)
  IPR037238 YbiA-like superfamily [G3DSA:1.10.357.40] (35-213)
  IPR037238 YbiA-like superfamily [SSF143990] (48-210)